Protein AF-A0A965R5U2-F1 (afdb_monomer)

Sequence (259 aa):
TMSEAMTGALFATEGAVMGSVEVANDPTTNLPILKYAAASSHYFHTGTTPSDVRYGKMHAVIPASALVQQLGVPSFTDGTAVPAAATPSALFTTVREGSCGTGCSDGDTTFTEWTSDVQGTDGVLIDIVGMTFSAPKFKVAPKSGALKAPSAKLSGSTYKITVASGSTSTSTSTANGTCKKYGCTVKLFKASTSKVSSALTYIGVKTSAKGSNVSLFFTVTKKTTGSTAGKVQRGTRYIVVVTRKDTGALVSSAPVTLP

Structure (mmCIF, N/CA/C/O backbone):
data_AF-A0A965R5U2-F1
#
_entry.id   AF-A0A965R5U2-F1
#
loop_
_atom_site.group_PDB
_atom_site.id
_atom_site.type_symbol
_atom_site.label_atom_id
_atom_site.label_alt_id
_atom_site.label_comp_id
_atom_site.label_asym_id
_atom_site.label_entity_id
_atom_site.label_seq_id
_atom_site.pdbx_PDB_ins_code
_atom_site.Cartn_x
_atom_site.Cartn_y
_atom_site.Cartn_z
_atom_site.occupancy
_atom_site.B_iso_or_equiv
_atom_site.auth_seq_id
_atom_site.auth_comp_id
_atom_site.auth_asym_id
_atom_site.auth_atom_id
_atom_site.pdbx_PDB_model_num
ATOM 1 N N . THR A 1 1 ? 16.501 13.906 6.842 1.00 33.38 1 THR A N 1
ATOM 2 C CA . THR A 1 1 ? 17.077 12.625 7.302 1.00 33.38 1 THR A CA 1
ATOM 3 C C . THR A 1 1 ? 16.182 11.502 6.818 1.00 33.38 1 THR A C 1
ATOM 5 O O . THR A 1 1 ? 14.968 11.637 6.929 1.00 33.38 1 THR A O 1
ATOM 8 N N . MET A 1 2 ? 16.739 10.452 6.198 1.00 38.53 2 MET A N 1
ATOM 9 C CA . MET A 1 2 ? 15.941 9.286 5.792 1.00 38.53 2 MET A CA 1
ATOM 10 C C . MET A 1 2 ? 15.289 8.653 7.025 1.00 38.53 2 MET A C 1
ATOM 12 O O . MET A 1 2 ? 15.879 8.653 8.106 1.00 38.53 2 MET A O 1
ATOM 16 N N . SER A 1 3 ? 14.059 8.156 6.889 1.00 50.28 3 SER A N 1
ATOM 17 C CA . SER A 1 3 ? 13.389 7.498 8.010 1.00 50.28 3 SER A CA 1
ATOM 18 C C . SER A 1 3 ? 14.072 6.157 8.303 1.00 50.28 3 SER A C 1
ATOM 20 O O . SER A 1 3 ? 14.432 5.449 7.369 1.00 50.28 3 SER A O 1
ATOM 22 N N . GLU A 1 4 ? 14.210 5.785 9.579 1.00 52.88 4 GLU A N 1
ATOM 23 C CA . GLU A 1 4 ? 14.811 4.509 10.025 1.00 52.88 4 GLU A CA 1
ATOM 24 C C . GLU A 1 4 ? 14.181 3.270 9.363 1.00 52.88 4 GLU A C 1
ATOM 26 O O . GLU A 1 4 ? 14.814 2.227 9.268 1.00 52.88 4 GLU A O 1
ATOM 31 N N . ALA A 1 5 ? 12.945 3.383 8.868 1.00 53.06 5 ALA A N 1
ATOM 32 C CA . ALA A 1 5 ? 12.267 2.315 8.143 1.00 53.06 5 ALA A CA 1
ATOM 33 C C . ALA A 1 5 ? 12.786 2.123 6.699 1.00 53.06 5 ALA A C 1
ATOM 35 O O . ALA A 1 5 ? 12.468 1.110 6.091 1.00 53.06 5 ALA A O 1
ATOM 36 N N . MET A 1 6 ? 13.540 3.079 6.132 1.00 54.50 6 MET A N 1
ATOM 37 C CA . MET A 1 6 ? 14.217 2.948 4.826 1.00 54.50 6 MET A CA 1
ATOM 38 C C . MET A 1 6 ? 15.629 2.359 4.943 1.00 54.50 6 MET A C 1
ATOM 40 O O . MET A 1 6 ? 16.260 2.096 3.918 1.00 54.50 6 MET A O 1
ATOM 44 N N . THR A 1 7 ? 16.144 2.157 6.159 1.00 47.28 7 THR A N 1
ATOM 45 C CA . THR A 1 7 ? 17.457 1.546 6.379 1.00 47.28 7 THR A CA 1
ATOM 46 C C . THR A 1 7 ? 17.413 0.095 5.890 1.00 47.28 7 THR A C 1
ATOM 48 O O . THR A 1 7 ? 16.870 -0.765 6.575 1.00 47.28 7 THR A O 1
ATOM 51 N N . GLY A 1 8 ? 17.918 -0.164 4.679 1.00 40.25 8 GLY A N 1
ATOM 52 C CA . GLY A 1 8 ? 17.881 -1.488 4.038 1.00 40.25 8 GLY A CA 1
ATOM 53 C C . GLY A 1 8 ? 17.423 -1.506 2.575 1.00 40.25 8 GLY A C 1
ATOM 54 O O . GLY A 1 8 ? 17.435 -2.569 1.965 1.00 40.25 8 GLY A O 1
ATOM 55 N N . ALA A 1 9 ? 17.035 -0.368 1.987 1.00 52.53 9 ALA A N 1
ATOM 56 C CA . ALA A 1 9 ? 16.788 -0.306 0.545 1.00 52.53 9 ALA A CA 1
ATOM 57 C C . ALA A 1 9 ? 18.103 -0.539 -0.227 1.00 52.53 9 ALA A C 1
ATOM 59 O O . ALA A 1 9 ? 19.018 0.286 -0.170 1.00 52.53 9 ALA A O 1
ATOM 60 N N . LEU A 1 10 ? 18.204 -1.683 -0.909 1.00 49.41 10 LEU A N 1
ATOM 61 C CA . LEU A 1 10 ? 19.339 -2.046 -1.755 1.00 49.41 10 LEU A CA 1
ATOM 62 C C . LEU A 1 10 ? 19.099 -1.528 -3.179 1.00 49.41 10 LEU A C 1
ATOM 64 O O . LEU A 1 10 ? 18.025 -1.735 -3.749 1.00 49.41 10 LEU A O 1
ATOM 68 N N . PHE A 1 11 ? 20.118 -0.878 -3.740 1.00 55.84 11 PHE A N 1
ATOM 69 C CA . PHE A 1 11 ? 20.153 -0.414 -5.124 1.00 55.84 11 PHE A CA 1
ATOM 70 C C . PHE A 1 11 ? 21.243 -1.173 -5.854 1.00 55.84 11 PHE A C 1
ATOM 72 O O . PHE A 1 11 ? 22.409 -1.102 -5.467 1.00 55.84 11 PHE A O 1
ATOM 79 N N . ALA A 1 12 ? 20.865 -1.881 -6.908 1.00 49.03 12 ALA A N 1
ATOM 80 C CA . ALA A 1 12 ? 21.813 -2.484 -7.824 1.00 49.03 12 ALA A CA 1
ATOM 81 C C . ALA A 1 12 ? 21.440 -2.063 -9.242 1.00 49.03 12 ALA A C 1
ATOM 83 O O . ALA A 1 12 ? 20.288 -2.153 -9.668 1.00 49.03 12 ALA A O 1
ATOM 84 N N . THR A 1 13 ? 22.427 -1.567 -9.971 1.00 49.75 13 THR A N 1
ATOM 85 C CA . THR A 1 13 ? 22.283 -1.185 -11.370 1.00 49.75 13 THR A CA 1
ATOM 86 C C . THR A 1 13 ? 23.437 -1.794 -12.137 1.00 49.75 13 THR A C 1
ATOM 88 O O . THR A 1 13 ? 24.597 -1.515 -11.827 1.00 49.75 13 THR A O 1
ATOM 91 N N . GLU A 1 14 ? 23.147 -2.584 -13.163 1.00 48.62 14 GLU A N 1
ATOM 92 C CA . GLU A 1 14 ? 24.154 -2.924 -14.163 1.00 48.62 14 GLU A CA 1
ATOM 93 C C . GLU A 1 14 ? 24.449 -1.652 -14.981 1.00 48.62 14 GLU A C 1
ATOM 95 O O . GLU A 1 14 ? 23.605 -1.179 -15.740 1.00 48.62 14 GLU A O 1
ATOM 100 N N . GLY A 1 15 ? 25.626 -1.045 -14.779 1.00 48.97 15 GLY A N 1
ATOM 101 C CA . GLY A 1 15 ? 26.080 0.125 -15.547 1.00 48.97 15 GLY A CA 1
ATOM 102 C C . GLY A 1 15 ? 25.664 1.511 -15.023 1.00 48.97 15 GLY A C 1
ATOM 103 O O . GLY A 1 15 ? 25.761 2.481 -15.776 1.00 48.97 15 GLY A O 1
ATOM 104 N N . ALA A 1 16 ? 25.224 1.652 -13.766 1.00 47.25 16 ALA A N 1
ATOM 105 C CA . ALA A 1 16 ? 24.967 2.949 -13.115 1.00 47.25 16 ALA A CA 1
ATOM 106 C C . ALA A 1 16 ? 25.755 3.083 -11.790 1.00 47.25 16 ALA A C 1
ATOM 108 O O . ALA A 1 16 ? 26.046 2.083 -11.140 1.00 47.25 16 ALA A O 1
ATOM 109 N N . VAL A 1 17 ? 26.176 4.308 -11.434 1.00 48.31 17 VAL A N 1
ATOM 110 C CA . VAL A 1 17 ? 27.249 4.568 -10.440 1.00 48.31 17 VAL A CA 1
ATOM 111 C C . VAL A 1 17 ? 26.728 5.097 -9.095 1.00 48.31 17 VAL A C 1
ATOM 113 O O . VAL A 1 17 ? 27.388 4.916 -8.077 1.00 48.31 17 VAL A O 1
ATOM 116 N N . MET A 1 18 ? 25.555 5.741 -9.041 1.00 48.69 18 MET A N 1
ATOM 117 C CA . MET A 1 18 ? 25.027 6.345 -7.805 1.00 48.69 18 MET A CA 1
ATOM 118 C C . MET A 1 18 ? 23.500 6.397 -7.798 1.00 48.69 18 MET A C 1
ATOM 120 O O . MET A 1 18 ? 22.893 6.671 -8.837 1.00 48.69 18 MET A O 1
ATOM 124 N N . GLY A 1 19 ? 22.898 6.226 -6.615 1.00 53.91 19 GLY A N 1
ATOM 125 C CA . GLY A 1 19 ? 21.476 6.472 -6.409 1.00 53.91 19 GLY A CA 1
ATOM 126 C C . GLY A 1 19 ? 21.124 7.037 -5.037 1.00 53.91 19 GLY A C 1
ATOM 127 O O . GLY A 1 19 ? 21.869 6.889 -4.070 1.00 53.91 19 GLY A O 1
ATOM 128 N N . SER A 1 20 ? 19.991 7.732 -4.972 1.00 58.00 20 SER A N 1
ATOM 129 C CA . SER A 1 20 ? 19.428 8.286 -3.738 1.00 58.00 20 SER A CA 1
ATOM 130 C C . SER A 1 20 ? 17.943 7.965 -3.636 1.00 58.00 20 SER A C 1
ATOM 132 O O . SER A 1 20 ? 17.252 7.867 -4.652 1.00 58.00 20 SER A O 1
ATOM 134 N N . VAL A 1 21 ? 17.462 7.823 -2.397 1.00 64.88 21 VAL A N 1
ATOM 135 C CA . VAL A 1 21 ? 16.035 7.706 -2.085 1.00 64.88 21 VAL A CA 1
ATOM 136 C C . VAL A 1 21 ? 15.571 8.970 -1.395 1.00 64.88 21 VAL A C 1
ATOM 138 O O . VAL A 1 21 ? 16.116 9.358 -0.360 1.00 64.88 21 VAL A O 1
ATO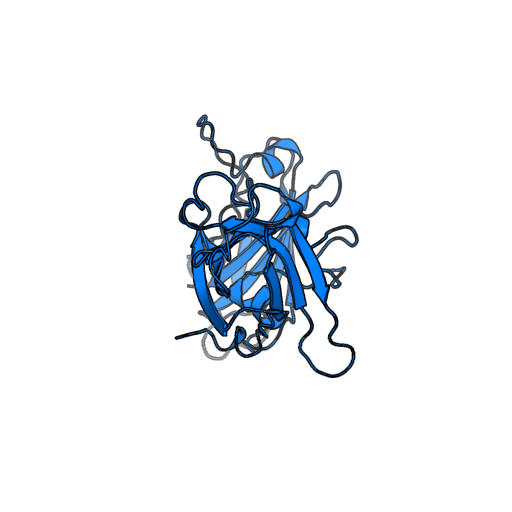M 141 N N . GLU A 1 22 ? 14.525 9.582 -1.930 1.00 68.31 22 GLU A N 1
ATOM 142 C CA . GLU A 1 22 ? 13.809 10.661 -1.259 1.00 68.31 22 GLU A CA 1
ATOM 143 C C . GLU A 1 22 ? 12.377 10.224 -0.971 1.00 68.31 22 GLU A C 1
ATOM 145 O O . GLU A 1 22 ? 11.709 9.634 -1.819 1.00 68.31 22 GLU A O 1
ATOM 150 N N . VAL A 1 23 ? 11.889 10.549 0.225 1.00 69.25 23 VAL A N 1
ATOM 151 C CA . VAL A 1 23 ? 10.487 10.356 0.597 1.00 69.25 23 VAL A CA 1
ATOM 152 C C . VAL A 1 23 ? 9.797 11.712 0.522 1.00 69.25 23 VAL A C 1
ATOM 154 O O . VAL A 1 23 ? 10.222 12.663 1.179 1.00 69.25 23 VAL A O 1
ATOM 157 N N . ALA A 1 24 ? 8.741 11.805 -0.276 1.00 75.81 24 ALA A N 1
ATOM 158 C CA . ALA A 1 24 ? 7.912 12.999 -0.430 1.00 75.81 24 ALA A CA 1
ATOM 159 C C . ALA A 1 24 ? 6.427 12.630 -0.306 1.00 75.81 24 ALA A C 1
ATOM 161 O O . ALA A 1 24 ? 6.099 11.459 -0.149 1.00 75.81 24 ALA A O 1
ATOM 162 N N . ASN A 1 25 ? 5.528 13.610 -0.413 1.00 77.44 25 ASN A N 1
ATOM 163 C CA . ASN A 1 25 ? 4.093 13.360 -0.555 1.00 77.44 25 ASN A CA 1
ATOM 164 C C . ASN A 1 25 ? 3.604 13.846 -1.921 1.00 77.44 25 ASN A C 1
ATOM 166 O O . ASN A 1 25 ? 4.048 14.882 -2.419 1.00 77.44 25 ASN A O 1
ATOM 170 N N . ASP A 1 26 ? 2.658 13.115 -2.498 1.00 72.44 26 ASP A N 1
ATOM 171 C CA . ASP A 1 26 ? 1.900 13.534 -3.667 1.00 72.44 26 ASP A CA 1
ATOM 172 C C . ASP A 1 26 ? 1.035 14.761 -3.322 1.00 72.44 26 ASP A C 1
ATOM 174 O O . ASP A 1 26 ? 0.253 14.701 -2.371 1.00 72.44 26 ASP A O 1
ATOM 178 N N . PRO A 1 27 ? 1.124 15.877 -4.061 1.00 71.56 27 PRO A N 1
ATOM 179 C CA . PRO A 1 27 ? 0.409 17.103 -3.707 1.00 71.56 27 PRO A CA 1
ATOM 180 C C . PRO A 1 27 ? -1.118 16.983 -3.849 1.00 71.56 27 PRO A C 1
ATOM 182 O O . PRO A 1 27 ? -1.853 17.754 -3.232 1.00 71.56 27 PRO A O 1
ATOM 185 N N . THR A 1 28 ? -1.617 16.027 -4.637 1.00 71.00 28 THR A N 1
ATOM 186 C CA . THR A 1 28 ? -3.049 15.870 -4.926 1.00 71.00 28 THR A CA 1
ATOM 187 C C . THR A 1 28 ? -3.731 14.928 -3.931 1.00 71.00 28 THR A C 1
ATOM 189 O O . THR A 1 28 ? -4.804 15.228 -3.399 1.00 71.00 28 THR A O 1
ATOM 192 N N . THR A 1 29 ? -3.106 13.789 -3.649 1.00 68.19 29 THR A N 1
ATOM 193 C CA . THR A 1 29 ? -3.635 12.722 -2.785 1.00 68.19 29 THR A CA 1
ATOM 194 C C . THR A 1 29 ? -3.087 12.785 -1.358 1.00 68.19 29 THR A C 1
ATOM 196 O O . THR A 1 29 ? -3.689 12.207 -0.447 1.00 68.19 29 THR A O 1
ATOM 199 N N . ASN A 1 30 ? -1.987 13.517 -1.142 1.00 72.75 30 ASN A N 1
ATOM 200 C CA . ASN A 1 30 ? -1.199 13.555 0.093 1.00 72.75 30 ASN A CA 1
ATOM 201 C C . ASN A 1 30 ? -0.692 12.171 0.537 1.00 72.75 30 ASN A C 1
ATOM 203 O O . ASN A 1 30 ? -0.429 11.951 1.720 1.00 72.75 30 ASN A O 1
ATOM 207 N N . LEU A 1 31 ? -0.589 11.230 -0.404 1.00 73.12 31 LEU A N 1
ATOM 208 C CA . LEU A 1 31 ? 0.000 9.922 -0.164 1.00 73.12 31 LEU A CA 1
ATOM 209 C C . LEU A 1 31 ? 1.528 9.983 -0.335 1.00 73.12 31 LEU A C 1
ATOM 211 O O . LEU A 1 31 ? 2.016 10.763 -1.152 1.00 73.12 31 LEU A O 1
ATOM 215 N N . PRO A 1 32 ? 2.288 9.167 0.405 1.00 72.69 32 PRO A N 1
ATOM 216 C CA . PRO A 1 32 ? 3.741 9.081 0.273 1.00 72.69 32 PRO A CA 1
ATOM 217 C C . PRO A 1 32 ? 4.205 8.681 -1.143 1.00 72.69 32 PRO A C 1
ATOM 219 O O . PRO A 1 32 ? 3.590 7.836 -1.791 1.00 72.69 32 PRO A O 1
ATOM 222 N N . ILE A 1 33 ? 5.320 9.258 -1.593 1.00 72.69 33 ILE A N 1
ATOM 223 C CA . ILE A 1 33 ? 6.038 8.971 -2.845 1.00 72.69 33 ILE A CA 1
ATOM 224 C C . ILE A 1 33 ? 7.483 8.612 -2.494 1.00 72.69 33 ILE A C 1
ATOM 226 O O . ILE A 1 33 ? 8.104 9.293 -1.672 1.00 72.69 33 ILE A O 1
ATOM 230 N N . LEU A 1 34 ? 8.039 7.607 -3.173 1.00 74.50 34 LEU A N 1
ATOM 231 C CA . LEU A 1 34 ? 9.477 7.331 -3.161 1.00 74.50 34 LEU A CA 1
ATOM 232 C C . LEU A 1 34 ? 10.103 7.806 -4.462 1.00 74.50 34 LEU A C 1
ATOM 234 O O . LEU A 1 34 ? 9.627 7.455 -5.537 1.00 74.50 34 LEU A O 1
ATOM 238 N N . LYS A 1 35 ? 11.160 8.607 -4.374 1.00 72.69 35 LYS A N 1
ATOM 239 C CA . LYS A 1 35 ? 11.948 9.017 -5.534 1.00 72.69 35 LYS A CA 1
ATOM 240 C C . LYS A 1 35 ? 13.277 8.291 -5.538 1.00 72.69 35 LYS A C 1
ATOM 242 O O . LYS A 1 35 ? 13.945 8.266 -4.512 1.00 72.69 35 LYS A O 1
ATOM 247 N N . TYR A 1 36 ? 13.657 7.793 -6.701 1.00 70.25 36 TYR A N 1
ATOM 248 C CA . TYR A 1 36 ? 14.907 7.117 -6.985 1.00 70.25 36 TYR A CA 1
ATOM 249 C C . TYR A 1 36 ? 15.657 7.930 -8.025 1.00 70.25 36 TYR A C 1
ATOM 251 O O . TYR A 1 36 ? 15.163 8.129 -9.134 1.00 70.25 36 TYR A O 1
ATOM 259 N N . ALA A 1 37 ? 16.836 8.421 -7.675 1.00 62.75 37 ALA A N 1
ATOM 260 C CA . ALA A 1 37 ? 17.772 8.927 -8.669 1.00 62.75 37 ALA A CA 1
ATOM 261 C C . ALA A 1 37 ? 18.713 7.791 -9.071 1.00 62.75 37 ALA A C 1
ATOM 263 O O . ALA A 1 37 ? 19.188 7.073 -8.196 1.00 62.75 37 ALA A O 1
ATOM 264 N N . ALA A 1 38 ? 18.999 7.646 -10.362 1.00 59.59 38 ALA A N 1
ATOM 265 C CA . ALA A 1 38 ? 20.056 6.768 -10.853 1.00 59.59 38 ALA A CA 1
ATOM 266 C C . ALA A 1 38 ? 20.839 7.484 -11.961 1.00 59.59 38 ALA A C 1
ATOM 268 O O . ALA A 1 38 ? 20.252 8.146 -12.819 1.00 59.59 38 ALA A O 1
ATOM 269 N N . ALA A 1 39 ? 22.167 7.358 -11.951 1.00 52.41 39 ALA A N 1
ATOM 270 C CA . ALA A 1 39 ? 23.044 7.891 -12.996 1.00 52.41 39 ALA A CA 1
ATOM 271 C C . ALA A 1 39 ? 23.786 6.749 -13.707 1.00 52.41 39 ALA A C 1
ATOM 273 O O . ALA A 1 39 ? 24.623 6.093 -13.092 1.00 52.41 39 ALA A O 1
ATOM 274 N N . SER A 1 40 ? 23.494 6.521 -14.990 1.00 50.50 40 SER A N 1
ATOM 275 C CA . SER A 1 40 ? 24.173 5.567 -15.884 1.00 50.50 40 SER A CA 1
ATOM 276 C C . SER A 1 40 ? 24.804 6.306 -17.062 1.00 50.50 40 SER A C 1
ATOM 278 O O . SER A 1 40 ? 24.574 7.506 -17.250 1.00 50.50 40 SER A O 1
ATOM 280 N N . SER A 1 41 ? 25.614 5.587 -17.841 1.00 47.38 41 SER A N 1
ATOM 281 C CA . SER A 1 41 ? 26.307 6.100 -19.016 1.00 47.38 41 SER A CA 1
ATOM 282 C C . SER A 1 41 ? 25.338 6.799 -19.967 1.00 47.38 41 SER A C 1
ATOM 284 O O . SER A 1 41 ? 24.391 6.197 -20.472 1.00 47.38 41 SER A O 1
ATOM 286 N N . HIS A 1 42 ? 25.610 8.083 -20.197 1.00 44.78 42 HIS A N 1
ATOM 287 C CA . HIS A 1 42 ? 24.997 8.896 -21.239 1.00 44.78 42 HIS A CA 1
ATOM 288 C C . HIS A 1 42 ? 25.151 8.200 -22.596 1.00 44.78 42 HIS A C 1
ATOM 290 O O . HIS A 1 42 ? 26.129 7.478 -22.784 1.00 44.78 42 HIS A O 1
ATOM 296 N N . TYR A 1 43 ? 24.212 8.445 -23.518 1.00 49.41 43 TYR A N 1
ATOM 297 C CA . TYR A 1 43 ? 24.336 8.201 -24.962 1.00 49.41 43 TYR A CA 1
ATOM 298 C C . TYR A 1 43 ? 25.796 7.930 -25.401 1.00 49.41 43 TYR A C 1
ATOM 300 O O . TYR A 1 43 ? 26.540 8.874 -25.669 1.00 49.41 43 TYR A O 1
ATOM 308 N N . PHE A 1 44 ? 26.209 6.665 -25.544 1.00 47.12 44 PHE A N 1
ATOM 309 C CA . PHE A 1 44 ? 27.258 6.329 -26.513 1.00 47.12 44 PHE A CA 1
ATOM 310 C C . PHE A 1 44 ? 26.578 6.319 -27.881 1.00 47.12 44 PHE A C 1
ATOM 312 O O . PHE A 1 44 ? 26.347 5.277 -28.483 1.00 47.12 44 PHE A O 1
ATOM 319 N N . HIS A 1 45 ? 26.138 7.495 -28.319 1.00 42.59 45 HIS A N 1
ATOM 320 C CA . HIS A 1 45 ? 25.490 7.667 -29.604 1.00 42.59 45 HIS A CA 1
ATOM 321 C C . HIS A 1 45 ? 26.543 7.995 -30.641 1.00 42.59 45 HIS A C 1
ATOM 323 O O . HIS A 1 45 ? 26.924 9.146 -30.835 1.00 42.59 45 HIS A O 1
ATOM 329 N N . THR A 1 46 ? 27.007 6.944 -31.300 1.00 51.22 46 THR A N 1
ATOM 330 C CA . THR A 1 46 ? 27.546 7.034 -32.658 1.00 51.22 46 THR A CA 1
ATOM 331 C C . THR A 1 46 ? 26.713 6.231 -33.657 1.00 51.22 46 THR A C 1
ATOM 333 O O . THR A 1 46 ? 27.008 6.268 -34.846 1.00 51.22 46 THR A O 1
ATOM 336 N N . GLY A 1 47 ? 25.675 5.520 -33.210 1.00 50.03 47 GLY A N 1
ATOM 337 C CA . GLY A 1 47 ? 24.871 4.660 -34.069 1.00 50.03 47 GLY A CA 1
ATOM 338 C C . GLY A 1 47 ? 23.489 5.224 -34.385 1.00 50.03 47 GLY A C 1
ATOM 339 O O . GLY A 1 47 ? 22.800 5.767 -33.519 1.00 50.03 47 GLY A O 1
ATOM 340 N N . THR A 1 48 ? 23.107 5.115 -35.654 1.00 54.59 48 THR A N 1
ATOM 341 C CA . THR A 1 48 ? 21.865 5.623 -36.251 1.00 54.59 48 THR A CA 1
ATOM 342 C C . THR A 1 48 ? 20.703 4.628 -36.166 1.00 54.59 48 THR A C 1
ATOM 344 O O . THR A 1 48 ? 19.619 4.926 -36.669 1.00 54.59 48 THR A O 1
ATOM 347 N N . THR A 1 49 ? 20.893 3.460 -35.537 1.00 60.31 49 THR A N 1
ATOM 348 C CA . THR A 1 49 ? 19.888 2.388 -35.474 1.00 60.31 49 THR A CA 1
ATOM 349 C C . THR A 1 49 ? 19.488 2.021 -34.033 1.00 60.31 49 THR A C 1
ATOM 351 O O . THR A 1 49 ? 20.290 2.182 -33.113 1.00 60.31 49 THR A O 1
ATOM 354 N N . PRO A 1 50 ? 18.268 1.486 -33.796 1.00 58.38 50 PRO A N 1
ATOM 355 C CA . PRO A 1 50 ? 17.828 1.032 -32.468 1.00 58.38 50 PRO A CA 1
ATOM 356 C C . PRO A 1 50 ? 18.741 -0.018 -31.811 1.00 58.38 50 PRO A C 1
ATOM 358 O O . PRO A 1 50 ? 18.781 -0.113 -30.589 1.00 58.38 50 PRO A O 1
ATOM 361 N N . SER A 1 51 ? 19.497 -0.782 -32.606 1.00 59.91 51 SER A N 1
ATOM 362 C CA . SER A 1 51 ? 20.495 -1.756 -32.141 1.00 59.91 51 SER A CA 1
ATOM 363 C C . SER A 1 51 ? 21.746 -1.131 -31.517 1.00 59.91 51 SER A C 1
ATOM 365 O O . SER A 1 51 ? 22.472 -1.822 -30.806 1.00 59.91 51 SER A O 1
ATOM 367 N N . ASP A 1 52 ? 21.987 0.162 -31.741 1.00 60.09 52 ASP A N 1
ATOM 368 C CA . ASP A 1 52 ? 23.163 0.871 -31.225 1.00 60.09 52 ASP A CA 1
ATOM 369 C C . ASP A 1 52 ? 22.901 1.548 -29.867 1.00 60.09 52 ASP A C 1
ATOM 371 O O . ASP A 1 52 ? 23.817 2.068 -29.223 1.00 60.09 52 ASP A O 1
ATOM 375 N N . VAL A 1 53 ? 21.645 1.549 -29.410 1.00 63.94 53 VAL A N 1
ATOM 376 C CA . VAL A 1 53 ? 21.237 2.138 -28.134 1.00 63.94 53 VAL A CA 1
ATOM 377 C C . VAL A 1 53 ? 21.500 1.141 -27.010 1.00 63.94 53 VAL A C 1
ATOM 379 O O . VAL A 1 53 ? 20.903 0.068 -26.943 1.00 63.94 53 VAL A O 1
ATOM 382 N N . ARG A 1 54 ? 22.373 1.509 -26.068 1.00 64.19 54 ARG A N 1
ATOM 383 C CA . ARG A 1 54 ? 22.525 0.758 -24.817 1.00 64.19 54 ARG A CA 1
ATOM 384 C C . ARG A 1 54 ? 21.419 1.147 -23.845 1.00 64.19 54 ARG A C 1
ATOM 386 O O . ARG A 1 54 ? 21.332 2.304 -23.434 1.00 64.19 54 ARG A O 1
ATOM 393 N N . TYR A 1 55 ? 20.610 0.169 -23.458 1.00 72.00 55 TYR A N 1
ATOM 394 C CA . TYR A 1 55 ? 19.562 0.340 -22.460 1.00 72.00 55 TYR A CA 1
ATOM 395 C C . TYR A 1 55 ? 20.069 0.016 -21.056 1.00 72.00 55 TYR A C 1
ATOM 397 O O . TYR A 1 55 ? 20.774 -0.971 -20.850 1.00 72.00 55 TYR A O 1
ATOM 405 N N . GLY A 1 56 ? 19.676 0.839 -20.087 1.00 69.06 56 GLY A N 1
ATOM 406 C CA . GLY A 1 56 ? 19.925 0.591 -18.672 1.00 69.06 56 GLY A CA 1
ATOM 407 C C . GLY A 1 56 ? 18.860 -0.298 -18.029 1.00 69.06 56 GLY A C 1
ATOM 408 O O . GLY A 1 56 ? 17.752 -0.467 -18.556 1.00 69.06 56 GLY A O 1
ATOM 409 N N . LYS A 1 57 ? 19.201 -0.821 -16.849 1.00 72.75 57 LYS A N 1
ATOM 410 C CA . LYS A 1 57 ? 18.282 -1.496 -15.928 1.00 72.75 57 LYS A CA 1
ATOM 411 C C . LYS A 1 57 ? 18.451 -0.931 -14.521 1.00 72.75 57 LYS A C 1
ATOM 413 O O . LYS A 1 57 ? 19.570 -0.630 -14.102 1.00 72.75 57 LYS A O 1
ATOM 418 N N . MET A 1 58 ? 17.348 -0.803 -13.794 1.00 74.12 58 MET A N 1
ATOM 419 C CA . MET A 1 58 ? 17.336 -0.407 -12.388 1.00 74.12 58 MET A CA 1
ATOM 420 C C . MET A 1 58 ? 16.611 -1.461 -11.569 1.00 74.12 58 MET A C 1
ATOM 422 O O . MET A 1 58 ? 15.483 -1.806 -11.907 1.00 74.12 58 MET A O 1
ATOM 426 N N . HIS A 1 59 ? 17.239 -1.887 -10.473 1.00 75.56 59 HIS A N 1
ATOM 427 C CA . HIS A 1 59 ? 16.631 -2.728 -9.451 1.00 75.56 59 HIS A CA 1
ATOM 428 C C . HIS A 1 59 ? 16.581 -1.951 -8.134 1.00 75.56 59 HIS A C 1
ATOM 430 O O . HIS A 1 59 ? 17.600 -1.427 -7.666 1.00 75.56 59 HIS A O 1
ATOM 436 N N . ALA A 1 60 ? 15.397 -1.863 -7.536 1.00 75.81 60 ALA A N 1
ATOM 437 C CA . ALA A 1 60 ? 15.190 -1.238 -6.237 1.00 75.81 60 ALA A CA 1
ATOM 438 C C . ALA A 1 60 ? 14.278 -2.101 -5.369 1.00 75.81 60 ALA A C 1
ATOM 440 O O . ALA A 1 60 ? 13.217 -2.527 -5.814 1.00 75.81 60 ALA A O 1
ATOM 441 N N . VAL A 1 61 ? 14.653 -2.309 -4.109 1.00 78.44 61 VAL A N 1
ATOM 442 C CA . VAL A 1 61 ? 13.805 -3.018 -3.141 1.00 78.44 61 VAL A CA 1
ATOM 443 C C . VAL A 1 61 ? 13.241 -2.028 -2.128 1.00 78.44 61 VAL A C 1
ATOM 445 O O . VAL A 1 61 ? 13.988 -1.266 -1.512 1.00 78.44 61 VAL A O 1
ATOM 448 N N . ILE A 1 62 ? 11.920 -2.052 -1.931 1.00 80.38 62 ILE A N 1
ATOM 449 C CA . ILE A 1 62 ? 11.262 -1.392 -0.798 1.00 80.38 62 ILE A CA 1
ATOM 450 C C . ILE A 1 62 ? 11.021 -2.445 0.288 1.00 80.38 62 ILE A C 1
ATOM 452 O O . ILE A 1 62 ? 10.170 -3.314 0.085 1.00 80.38 62 ILE A O 1
ATOM 456 N N . PRO A 1 63 ? 11.695 -2.360 1.449 1.00 80.69 63 PRO A N 1
ATOM 457 C CA . PRO A 1 63 ? 11.457 -3.280 2.558 1.00 80.69 63 PRO A CA 1
ATOM 458 C C . PRO A 1 63 ? 9.999 -3.252 3.051 1.00 80.69 63 PRO A C 1
ATOM 460 O O . PRO A 1 63 ? 9.352 -2.203 3.063 1.00 80.69 63 PRO A O 1
ATOM 463 N N . ALA A 1 64 ? 9.489 -4.374 3.553 1.00 82.50 64 ALA A N 1
ATOM 464 C CA . ALA A 1 64 ? 8.133 -4.527 4.084 1.00 82.50 64 ALA A CA 1
ATOM 465 C C . ALA A 1 64 ? 7.860 -3.579 5.257 1.00 82.50 64 ALA A C 1
ATOM 467 O O . ALA A 1 64 ? 6.764 -3.031 5.400 1.00 82.50 64 ALA A O 1
ATOM 468 N N . SER A 1 65 ? 8.876 -3.331 6.083 1.00 80.88 65 SER A N 1
ATOM 469 C CA . SER A 1 65 ? 8.821 -2.326 7.143 1.00 80.88 65 SER A CA 1
ATOM 470 C C . SER A 1 65 ? 8.604 -0.922 6.574 1.00 80.88 65 SER A C 1
ATOM 472 O O . SER A 1 65 ? 7.742 -0.197 7.057 1.00 80.88 65 SER A O 1
ATOM 474 N N . ALA A 1 66 ? 9.307 -0.551 5.505 1.00 80.75 66 ALA A N 1
ATOM 475 C CA . ALA A 1 66 ? 9.125 0.701 4.777 1.00 80.75 66 ALA A CA 1
ATOM 476 C C . ALA A 1 66 ? 7.746 0.801 4.107 1.00 80.75 66 ALA A C 1
ATOM 478 O O . ALA A 1 66 ? 7.095 1.845 4.218 1.00 80.75 66 ALA A O 1
ATOM 479 N N . LEU A 1 67 ? 7.278 -0.274 3.467 1.00 83.12 67 LEU A N 1
ATOM 480 C CA . LEU A 1 67 ? 5.947 -0.349 2.860 1.00 83.12 67 LEU A CA 1
ATOM 481 C C . LEU A 1 67 ? 4.870 -0.025 3.897 1.00 83.12 67 LEU A C 1
ATOM 483 O O . LEU A 1 67 ? 4.078 0.893 3.692 1.00 83.12 67 LEU A O 1
ATOM 487 N N . VAL A 1 68 ? 4.901 -0.676 5.057 1.00 86.25 68 VAL A N 1
ATOM 488 C CA . VAL A 1 68 ? 3.915 -0.445 6.119 1.00 86.25 68 VAL A CA 1
ATOM 489 C C . VAL A 1 68 ? 4.117 0.911 6.786 1.00 86.25 68 VAL A C 1
ATOM 491 O O . VAL A 1 68 ? 3.182 1.697 6.918 1.00 86.25 68 VAL A O 1
ATOM 494 N N . GLN A 1 69 ? 5.332 1.216 7.223 1.00 82.94 69 GLN A N 1
ATOM 495 C CA . GLN A 1 69 ? 5.577 2.357 8.100 1.00 82.94 69 GLN A CA 1
ATOM 496 C C . GLN A 1 69 ? 5.574 3.677 7.338 1.00 82.94 69 GLN A C 1
ATOM 498 O O . GLN A 1 69 ? 5.155 4.694 7.881 1.00 82.94 69 GLN A O 1
ATOM 503 N N . GLN A 1 70 ? 6.021 3.699 6.091 1.00 79.56 70 GLN A N 1
ATOM 504 C CA . GLN A 1 70 ? 6.107 4.943 5.336 1.00 79.56 70 GLN A CA 1
ATOM 505 C C . GLN A 1 70 ? 4.982 5.054 4.336 1.00 79.56 70 GLN A C 1
ATOM 507 O O . GLN A 1 70 ? 4.331 6.089 4.325 1.00 79.56 70 GLN A O 1
ATOM 512 N N . LEU A 1 71 ? 4.721 4.002 3.559 1.00 81.12 71 LEU A N 1
ATOM 513 C CA . LEU A 1 71 ? 3.729 4.045 2.482 1.00 81.12 71 LEU A CA 1
ATOM 514 C C . LEU A 1 71 ? 2.336 3.579 2.920 1.00 81.12 71 LEU A C 1
ATOM 516 O O . LEU A 1 71 ? 1.372 3.764 2.184 1.00 81.12 71 LEU A O 1
ATOM 520 N N . GLY A 1 72 ? 2.211 2.995 4.115 1.00 85.44 72 GLY A N 1
ATOM 521 C CA . GLY A 1 72 ? 0.969 2.403 4.599 1.00 85.44 72 GLY A CA 1
ATOM 522 C C . GLY A 1 72 ? 0.435 1.304 3.693 1.00 85.44 72 GLY A C 1
ATOM 523 O O . GLY A 1 72 ? -0.770 1.226 3.476 1.00 85.44 72 GLY A O 1
ATOM 524 N N . VAL A 1 73 ? 1.322 0.476 3.155 1.00 86.56 73 VAL A N 1
ATOM 525 C CA . VAL A 1 73 ? 1.002 -0.677 2.317 1.00 86.56 73 VAL A CA 1
ATOM 526 C C . VAL A 1 73 ? 1.311 -1.948 3.110 1.00 86.56 73 VAL A C 1
ATOM 528 O O . VAL A 1 73 ? 2.464 -2.143 3.490 1.00 86.56 73 VAL A O 1
ATOM 531 N N . PRO A 1 74 ? 0.301 -2.779 3.429 1.00 87.19 74 PRO A N 1
ATOM 532 C CA . PRO A 1 74 ? 0.521 -4.083 4.046 1.00 87.19 74 PRO A CA 1
ATOM 533 C C . PRO A 1 74 ? 1.303 -5.030 3.133 1.00 87.19 74 PRO A C 1
ATOM 535 O O . PRO A 1 74 ? 1.421 -4.784 1.934 1.00 87.19 74 PRO A O 1
ATOM 538 N N . SER A 1 75 ? 1.760 -6.152 3.692 1.00 83.81 75 SER A N 1
ATOM 539 C CA . SER A 1 75 ? 2.302 -7.244 2.878 1.00 83.81 75 SER A CA 1
ATOM 540 C C . SER A 1 75 ? 1.238 -7.793 1.929 1.00 83.81 75 SER A C 1
ATOM 542 O O . SER A 1 75 ? 0.089 -7.975 2.339 1.00 83.81 75 SER A O 1
ATOM 544 N N . PHE A 1 76 ? 1.610 -8.092 0.685 1.00 80.56 76 PHE A N 1
ATOM 545 C CA . PHE A 1 76 ? 0.691 -8.688 -0.293 1.00 80.56 76 PHE A CA 1
ATOM 546 C C . PHE A 1 76 ? 0.399 -10.163 0.017 1.00 80.56 76 PHE A C 1
ATOM 548 O O . PHE A 1 76 ? -0.696 -10.647 -0.260 1.00 80.56 76 PHE A O 1
ATOM 555 N N . THR A 1 77 ? 1.312 -10.821 0.725 1.00 77.62 77 THR A N 1
ATOM 556 C CA . THR A 1 77 ? 1.139 -12.131 1.371 1.00 77.62 77 THR A CA 1
ATOM 557 C C . THR A 1 77 ? 0.237 -12.141 2.611 1.00 77.62 77 THR A C 1
ATOM 559 O O . THR A 1 77 ? -0.201 -13.214 3.030 1.00 77.62 77 THR A O 1
ATOM 562 N N . ASP A 1 78 ? -0.093 -10.991 3.217 1.00 79.44 78 ASP A N 1
ATOM 563 C CA . ASP A 1 78 ? -1.022 -10.951 4.355 1.00 79.44 78 ASP A CA 1
ATOM 564 C C . ASP A 1 78 ? -2.473 -11.017 3.860 1.00 79.44 78 ASP A C 1
ATOM 566 O O . ASP A 1 78 ? -3.139 -9.994 3.686 1.00 79.44 78 ASP A O 1
ATOM 570 N N . GLY A 1 79 ? -2.992 -12.238 3.698 1.00 78.19 79 GLY A N 1
ATOM 571 C CA . GLY A 1 79 ? -4.368 -12.497 3.259 1.00 78.19 79 GLY A CA 1
ATOM 572 C C . GLY A 1 79 ? -5.465 -11.910 4.165 1.00 78.19 79 GLY A C 1
ATOM 573 O O . GLY A 1 79 ? -6.636 -11.849 3.775 1.00 78.19 79 GLY A O 1
ATOM 574 N N . THR A 1 80 ? -5.128 -11.461 5.379 1.00 82.50 80 THR A N 1
ATOM 575 C CA . THR A 1 80 ? -6.087 -10.812 6.287 1.00 82.50 80 THR A CA 1
ATOM 576 C C . THR A 1 80 ? -6.233 -9.320 5.982 1.00 82.50 80 THR A C 1
ATOM 578 O O . THR A 1 80 ? -7.348 -8.770 6.052 1.00 82.50 80 THR A O 1
ATOM 581 N N . ALA A 1 81 ? -5.132 -8.676 5.590 1.00 81.25 81 ALA A N 1
ATOM 582 C CA . ALA A 1 81 ? -5.068 -7.270 5.222 1.00 81.25 81 ALA A CA 1
ATOM 583 C C . ALA A 1 81 ? -5.347 -7.048 3.736 1.00 81.25 81 ALA A C 1
ATOM 585 O O . ALA A 1 81 ? -6.167 -6.190 3.395 1.00 81.25 81 ALA A O 1
ATOM 586 N N . VAL A 1 82 ? -4.729 -7.847 2.874 1.00 84.06 82 VAL A N 1
ATOM 587 C CA . VAL A 1 82 ? -4.720 -7.697 1.420 1.00 84.06 82 VAL A CA 1
ATOM 588 C C . VAL A 1 82 ? -5.452 -8.880 0.773 1.00 84.06 82 VAL A C 1
ATOM 590 O O . VAL A 1 82 ? -5.281 -10.021 1.189 1.00 84.06 82 VAL A O 1
ATOM 593 N N . PRO A 1 83 ? -6.321 -8.648 -0.226 1.00 82.12 83 PRO A N 1
ATOM 594 C CA . PRO A 1 83 ? -6.939 -9.736 -0.983 1.00 82.12 83 PRO A CA 1
ATOM 595 C C . PRO A 1 83 ? -5.880 -10.585 -1.694 1.00 82.12 83 PRO A C 1
ATOM 597 O O . PRO A 1 83 ? -4.991 -10.024 -2.321 1.00 82.12 83 PRO A O 1
ATOM 600 N N . ALA A 1 84 ? -6.037 -11.912 -1.701 1.00 76.06 84 ALA A N 1
ATOM 601 C CA . ALA A 1 84 ? -5.050 -12.846 -2.264 1.00 76.06 84 ALA A CA 1
ATOM 602 C C . ALA A 1 84 ? -4.683 -12.604 -3.746 1.00 76.06 84 ALA A C 1
ATOM 604 O O . ALA A 1 84 ? -3.619 -13.009 -4.190 1.00 76.06 84 ALA A O 1
ATOM 605 N N . ALA A 1 85 ? -5.557 -11.950 -4.518 1.00 72.62 85 ALA A N 1
ATOM 606 C CA . ALA A 1 85 ? -5.316 -11.627 -5.927 1.00 72.62 85 ALA A CA 1
ATOM 607 C C . ALA A 1 85 ? -4.699 -10.232 -6.153 1.00 72.62 85 ALA A C 1
ATOM 609 O O . ALA A 1 85 ? -4.540 -9.809 -7.299 1.00 72.62 85 ALA A O 1
ATOM 610 N N . ALA A 1 86 ? -4.431 -9.461 -5.096 1.00 81.88 86 ALA A N 1
ATOM 611 C CA . ALA A 1 86 ? -3.869 -8.126 -5.237 1.00 81.88 86 ALA A CA 1
ATOM 612 C C . ALA A 1 86 ? -2.352 -8.198 -5.423 1.00 81.88 86 ALA A C 1
ATOM 614 O O . ALA A 1 86 ? -1.647 -8.837 -4.652 1.00 81.88 86 ALA A O 1
ATOM 615 N N . THR A 1 87 ? -1.854 -7.479 -6.423 1.00 84.00 87 THR A N 1
ATOM 616 C CA . THR A 1 87 ? -0.425 -7.352 -6.712 1.00 84.00 87 THR A CA 1
ATOM 617 C C . THR A 1 87 ? 0.073 -5.946 -6.363 1.00 84.00 87 THR A C 1
ATOM 619 O O . THR A 1 87 ? -0.721 -4.996 -6.355 1.00 84.00 87 THR A O 1
ATOM 622 N N . PRO A 1 88 ? 1.387 -5.750 -6.155 1.00 83.06 88 PRO A N 1
ATOM 623 C CA . PRO A 1 88 ? 1.967 -4.418 -5.960 1.00 83.06 88 PRO A CA 1
ATOM 624 C C . PRO A 1 88 ? 1.613 -3.408 -7.064 1.00 83.06 88 PRO A C 1
ATOM 626 O O . PRO A 1 88 ? 1.329 -2.240 -6.785 1.00 83.06 88 PRO A O 1
ATOM 629 N N . SER A 1 89 ? 1.516 -3.871 -8.312 1.00 82.50 89 SER A N 1
ATOM 630 C CA . SER A 1 89 ? 1.112 -3.070 -9.479 1.00 82.50 89 SER A CA 1
ATOM 631 C C . SER A 1 89 ? -0.340 -2.554 -9.435 1.00 82.50 89 SER A C 1
ATOM 633 O O . SER A 1 89 ? -0.733 -1.704 -10.247 1.00 82.50 89 SER A O 1
ATOM 635 N N . ALA A 1 90 ? -1.157 -3.035 -8.490 1.00 78.94 90 ALA A N 1
ATOM 636 C CA . ALA A 1 90 ? -2.484 -2.488 -8.223 1.00 78.94 90 ALA A CA 1
ATOM 637 C C . ALA A 1 90 ? -2.421 -1.135 -7.496 1.00 78.94 90 ALA A C 1
ATOM 639 O O . ALA A 1 90 ? -3.302 -0.299 -7.698 1.00 78.94 90 ALA A O 1
ATOM 640 N N . LEU A 1 91 ? -1.391 -0.911 -6.673 1.00 77.31 91 LEU A N 1
ATOM 641 C CA . LEU A 1 91 ? -1.246 0.302 -5.862 1.00 77.31 91 LEU A CA 1
ATOM 642 C C . LEU A 1 91 ? -0.268 1.306 -6.457 1.00 77.31 91 LEU A C 1
ATOM 644 O O . LEU A 1 91 ? -0.473 2.509 -6.298 1.00 77.31 91 LEU A O 1
ATOM 648 N N . PHE A 1 92 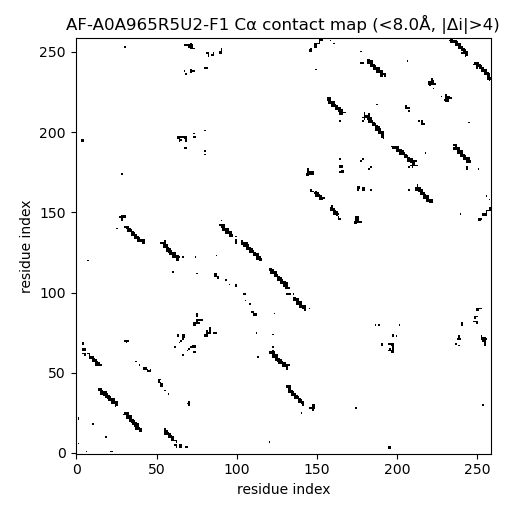? 0.782 0.825 -7.115 1.00 82.44 92 PHE A N 1
ATOM 649 C CA . PHE A 1 92 ? 1.903 1.657 -7.525 1.00 82.44 92 PHE A CA 1
ATOM 650 C C . 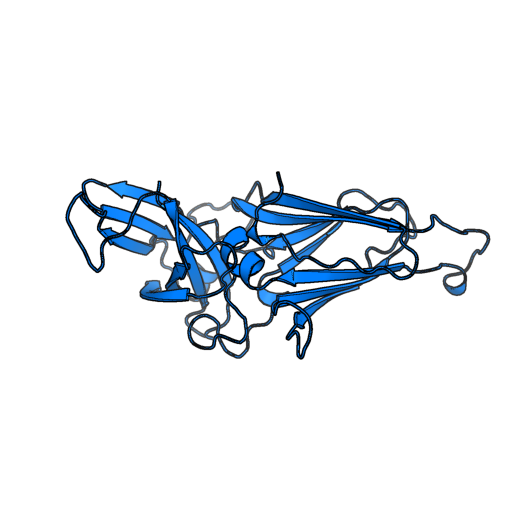PHE A 1 92 ? 1.973 1.871 -9.034 1.00 82.44 92 PHE A C 1
ATOM 652 O O . PHE A 1 92 ? 1.511 1.062 -9.839 1.00 82.44 92 PHE A O 1
ATOM 659 N N . THR A 1 93 ? 2.592 2.984 -9.399 1.00 82.19 93 THR A N 1
ATOM 660 C CA . THR A 1 93 ? 3.076 3.288 -10.741 1.00 82.19 93 THR A CA 1
ATOM 661 C C . THR A 1 93 ? 4.420 3.991 -10.624 1.00 82.19 93 THR A C 1
ATOM 663 O O . THR A 1 93 ? 4.689 4.661 -9.625 1.00 82.19 93 THR A O 1
ATOM 666 N N . THR A 1 94 ? 5.259 3.875 -11.646 1.00 78.81 94 THR A N 1
ATOM 667 C CA . THR A 1 94 ? 6.449 4.717 -11.785 1.00 78.81 94 THR A CA 1
ATOM 668 C C . THR A 1 94 ? 6.167 5.896 -12.696 1.00 78.81 94 THR A C 1
ATOM 670 O O . THR A 1 94 ? 5.448 5.761 -13.683 1.00 78.81 94 THR A O 1
ATOM 673 N N . VAL A 1 95 ? 6.751 7.045 -12.379 1.00 76.62 95 VAL A N 1
ATOM 674 C CA . VAL A 1 95 ? 6.717 8.246 -13.217 1.00 76.62 95 VAL A CA 1
ATOM 675 C C . VAL A 1 95 ? 8.123 8.825 -13.288 1.00 76.62 95 VAL A C 1
ATOM 677 O O . VAL A 1 95 ? 8.745 9.043 -12.246 1.00 76.62 95 VAL A O 1
ATOM 680 N N . ARG A 1 96 ? 8.629 9.105 -14.490 1.00 74.38 96 ARG A N 1
ATOM 681 C CA . ARG A 1 96 ? 9.890 9.833 -14.664 1.00 74.38 96 ARG A CA 1
ATOM 682 C C . ARG A 1 96 ? 9.696 11.317 -14.342 1.00 74.38 96 ARG A C 1
ATOM 684 O O . ARG A 1 96 ? 8.741 11.944 -14.794 1.00 74.38 96 ARG A O 1
ATOM 691 N N . GLU A 1 97 ? 10.596 11.908 -13.561 1.00 73.25 97 GLU A N 1
ATOM 692 C CA . GLU A 1 97 ? 10.690 13.364 -13.436 1.00 73.25 97 GLU A CA 1
ATOM 693 C C . GLU A 1 97 ? 11.512 13.940 -14.594 1.00 73.25 97 GLU A C 1
ATOM 695 O O . GLU A 1 97 ? 12.671 13.574 -14.793 1.00 73.25 97 GLU A O 1
ATOM 700 N N . GLY A 1 98 ? 10.917 14.894 -15.312 1.00 68.81 98 GLY A N 1
ATOM 701 C CA . GLY A 1 98 ? 11.540 15.591 -16.438 1.00 68.81 98 GLY A CA 1
ATOM 702 C C . GLY A 1 98 ? 11.340 14.879 -17.779 1.00 68.81 98 GLY A C 1
ATOM 703 O O . GLY A 1 98 ? 11.031 13.690 -17.832 1.00 68.81 98 GLY A O 1
ATOM 704 N N . SER A 1 99 ? 11.534 15.605 -18.881 1.00 63.84 99 SER A N 1
ATOM 705 C CA . SER A 1 99 ? 11.533 15.037 -20.236 1.00 63.84 99 SER A CA 1
ATOM 706 C C . SER A 1 99 ? 12.869 14.362 -20.543 1.00 63.84 99 SER A C 1
ATOM 708 O O . SER A 1 99 ? 13.914 14.861 -20.124 1.00 63.84 99 SER A O 1
ATOM 710 N N . CYS A 1 100 ? 12.863 13.247 -21.273 1.00 62.22 100 CYS A N 1
ATOM 711 C CA . CYS A 1 100 ? 14.091 12.589 -21.737 1.00 62.22 100 CYS A CA 1
ATOM 712 C C . CYS A 1 100 ? 14.494 12.962 -23.178 1.00 62.22 100 CYS A C 1
ATOM 714 O O . CYS A 1 100 ? 15.523 12.495 -23.656 1.00 62.22 100 CYS A O 1
ATOM 716 N N . GLY A 1 101 ? 13.737 13.850 -23.837 1.00 62.53 101 GLY A N 1
ATOM 717 C CA . GLY A 1 101 ? 13.997 14.313 -25.206 1.00 62.53 101 GLY A CA 1
ATOM 718 C C . GLY A 1 101 ? 13.432 13.378 -26.280 1.00 62.53 101 GLY A C 1
ATOM 719 O O . GLY A 1 101 ? 12.649 12.483 -25.992 1.00 62.53 101 GLY A O 1
ATOM 720 N N . THR A 1 102 ? 13.788 13.603 -27.541 1.00 62.50 102 THR A N 1
ATOM 721 C CA . THR A 1 102 ? 13.373 12.734 -28.655 1.00 62.50 102 THR A CA 1
ATOM 722 C C . THR A 1 102 ? 14.228 11.465 -28.678 1.00 62.50 102 THR A C 1
ATOM 724 O O . THR A 1 102 ? 15.442 11.550 -28.523 1.00 62.50 102 THR A O 1
ATOM 727 N N . GLY A 1 103 ? 13.615 10.295 -28.894 1.00 61.91 103 GLY A N 1
ATOM 728 C CA . GLY A 1 103 ? 14.333 9.013 -29.010 1.00 61.91 103 GLY A CA 1
ATOM 729 C C . GLY A 1 103 ? 14.663 8.334 -27.678 1.00 61.91 103 GLY A C 1
ATOM 730 O O . GLY A 1 103 ? 15.407 7.356 -27.655 1.00 61.91 103 GLY A O 1
ATOM 731 N N . CYS A 1 104 ? 14.114 8.836 -26.572 1.00 67.75 104 CYS A N 1
ATOM 732 C CA . CYS A 1 104 ? 14.281 8.230 -25.264 1.00 67.75 104 CYS A CA 1
ATOM 733 C C . CYS A 1 104 ? 13.170 7.231 -24.914 1.00 67.75 104 CYS A C 1
ATOM 735 O O . CYS A 1 104 ? 12.038 7.338 -25.382 1.00 67.75 104 CYS A O 1
ATOM 737 N N . SER A 1 105 ? 13.505 6.287 -24.040 1.00 71.25 105 SER A N 1
ATOM 738 C CA . SER A 1 105 ? 12.593 5.339 -23.413 1.00 71.25 105 SER A CA 1
ATOM 739 C C . SER A 1 105 ? 12.676 5.473 -21.892 1.00 71.25 105 SER A C 1
ATOM 741 O O . SER A 1 105 ? 13.775 5.509 -21.324 1.00 71.25 105 SER A O 1
ATOM 743 N N . ASP A 1 106 ? 11.509 5.514 -21.245 1.00 72.44 106 ASP A N 1
ATOM 744 C CA . ASP A 1 106 ? 11.362 5.472 -19.783 1.00 72.44 106 ASP A CA 1
ATOM 745 C C . ASP A 1 106 ? 11.568 4.054 -19.220 1.00 72.44 106 ASP A C 1
ATOM 747 O O . ASP A 1 106 ? 11.764 3.891 -18.015 1.00 72.44 106 ASP A O 1
ATOM 751 N N . GLY A 1 107 ? 11.593 3.050 -20.101 1.00 77.00 107 GLY A N 1
ATOM 752 C CA . GLY A 1 107 ? 11.612 1.640 -19.748 1.00 77.00 107 GLY A CA 1
ATOM 753 C C . GLY A 1 107 ? 10.252 1.117 -19.286 1.00 77.00 107 GLY A C 1
ATOM 754 O O . GLY A 1 107 ? 9.309 1.872 -19.047 1.00 77.00 107 GLY A O 1
ATOM 755 N N . ASP A 1 108 ? 10.176 -0.200 -19.153 1.00 82.56 108 ASP A N 1
ATOM 756 C CA . ASP A 1 108 ? 9.032 -0.905 -18.597 1.00 82.56 108 ASP A CA 1
ATOM 757 C C . ASP A 1 108 ? 9.286 -1.213 -17.126 1.00 82.56 108 ASP A C 1
ATOM 759 O O . ASP A 1 108 ? 10.343 -1.737 -16.761 1.00 82.56 108 ASP A O 1
ATOM 763 N N . THR A 1 109 ? 8.298 -0.899 -16.289 1.00 84.56 109 THR A N 1
ATOM 764 C CA . THR A 1 109 ? 8.374 -1.140 -14.850 1.00 84.56 109 THR A CA 1
ATOM 765 C C . THR A 1 109 ? 7.580 -2.368 -14.454 1.00 84.56 109 THR A C 1
ATOM 767 O O . THR A 1 109 ? 6.373 -2.452 -14.704 1.00 84.56 109 THR A O 1
ATOM 770 N N . THR A 1 110 ? 8.222 -3.258 -13.708 1.00 87.31 110 THR A N 1
ATOM 771 C CA . THR A 1 110 ? 7.568 -4.370 -13.022 1.00 87.31 110 THR A CA 1
ATOM 772 C C . THR A 1 110 ? 7.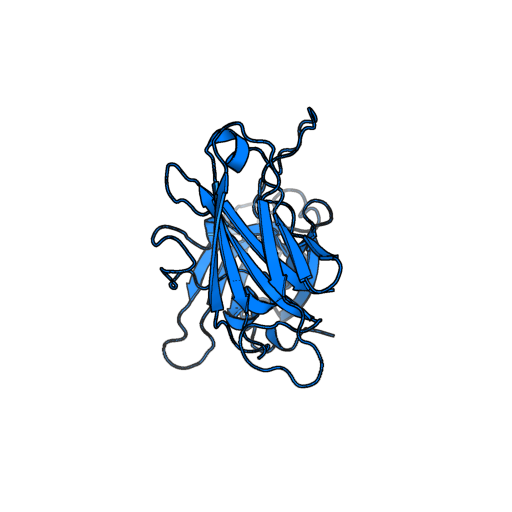693 -4.225 -11.513 1.00 87.31 110 THR A C 1
ATOM 774 O O . THR A 1 110 ? 8.702 -3.758 -10.989 1.00 87.31 110 THR A O 1
ATOM 777 N N . PHE A 1 111 ? 6.635 -4.631 -10.811 1.00 86.56 111 PHE A N 1
ATOM 778 C CA . PHE A 1 111 ? 6.610 -4.692 -9.356 1.00 86.56 111 PHE A CA 1
ATOM 779 C C . PHE A 1 111 ? 6.339 -6.131 -8.937 1.00 86.56 111 PHE A C 1
ATOM 781 O O . PHE A 1 111 ? 5.275 -6.671 -9.258 1.00 86.56 111 PHE A O 1
ATOM 788 N N . THR A 1 112 ? 7.266 -6.712 -8.190 1.00 85.31 112 THR A N 1
ATOM 789 C CA . THR A 1 112 ? 7.220 -8.120 -7.792 1.00 85.31 112 THR A CA 1
ATOM 790 C C . THR A 1 112 ? 7.340 -8.208 -6.279 1.00 85.31 112 THR A C 1
ATOM 792 O O . THR A 1 112 ? 8.120 -7.476 -5.670 1.00 85.31 112 THR A O 1
ATOM 795 N N . GLU A 1 113 ? 6.544 -9.071 -5.649 1.00 81.81 113 GLU A N 1
ATOM 796 C CA . GLU A 1 113 ? 6.760 -9.382 -4.237 1.00 81.81 113 GLU A CA 1
ATOM 797 C C . GLU A 1 113 ? 8.117 -10.072 -4.083 1.00 81.81 113 GLU A C 1
ATOM 799 O O . GLU A 1 113 ? 8.473 -10.949 -4.868 1.00 81.81 113 GLU A O 1
ATOM 804 N N . TRP A 1 114 ? 8.894 -9.621 -3.107 1.00 79.50 114 TRP A N 1
ATOM 805 C CA . TRP A 1 114 ? 10.242 -10.102 -2.860 1.00 79.50 114 TRP A CA 1
ATOM 806 C C . TRP A 1 114 ? 10.284 -10.743 -1.483 1.00 79.50 114 TRP A C 1
ATOM 808 O O . TRP A 1 114 ? 10.102 -10.053 -0.479 1.00 79.50 114 TRP A O 1
ATOM 818 N N . THR A 1 115 ? 10.541 -12.045 -1.438 1.00 76.31 115 THR A N 1
ATOM 819 C CA . THR A 1 115 ? 10.928 -12.737 -0.212 1.00 76.31 115 THR A CA 1
ATOM 820 C C . THR A 1 115 ? 12.439 -12.829 -0.180 1.00 76.31 115 THR A C 1
ATOM 822 O O . THR A 1 115 ? 13.074 -13.230 -1.156 1.00 76.31 115 THR A O 1
ATOM 825 N N . SER A 1 116 ? 13.053 -12.408 0.923 1.00 65.94 116 SER A N 1
ATOM 826 C CA . SER A 1 116 ? 14.495 -12.582 1.060 1.00 65.94 116 SER A CA 1
ATOM 827 C C . SER A 1 116 ? 14.755 -13.963 1.637 1.00 65.94 116 SER A C 1
ATOM 829 O O . SER A 1 116 ? 14.850 -14.127 2.850 1.00 65.94 116 SER A O 1
ATOM 831 N N . ASP A 1 117 ? 14.843 -14.965 0.777 1.00 60.28 117 ASP A N 1
ATOM 832 C CA . ASP A 1 117 ? 14.867 -16.362 1.214 1.00 60.28 117 ASP A CA 1
ATOM 833 C C . ASP A 1 117 ? 15.993 -16.666 2.237 1.00 60.28 117 ASP A C 1
ATOM 835 O O . ASP A 1 117 ? 15.838 -17.574 3.050 1.00 60.28 117 ASP A O 1
ATOM 839 N N . VAL A 1 118 ? 17.107 -15.897 2.252 1.00 45.00 118 VAL A N 1
ATOM 840 C CA . VAL A 1 118 ? 18.218 -16.064 3.226 1.00 45.00 118 VAL A CA 1
ATOM 841 C C . VAL A 1 118 ? 18.942 -14.765 3.668 1.00 45.00 118 VAL A C 1
ATOM 843 O O . VAL A 1 118 ? 19.443 -14.718 4.789 1.00 45.00 118 VAL A O 1
ATOM 846 N N . GLN A 1 119 ? 19.035 -13.695 2.858 1.00 42.16 119 GLN A N 1
ATOM 847 C CA . GLN A 1 119 ? 19.795 -12.473 3.221 1.00 42.16 119 GLN A CA 1
ATOM 848 C C . GLN A 1 119 ? 19.135 -11.162 2.769 1.00 42.16 119 GLN A C 1
ATOM 850 O O . GLN A 1 119 ? 19.595 -10.495 1.843 1.00 42.16 119 GLN A O 1
ATOM 855 N N . GLY A 1 120 ? 18.065 -10.745 3.437 1.00 54.16 120 GLY A N 1
ATOM 856 C CA . GLY A 1 120 ? 17.472 -9.441 3.162 1.00 54.16 120 GLY A CA 1
ATOM 857 C C . GLY A 1 120 ? 16.285 -9.118 4.051 1.00 54.16 120 GLY A C 1
ATOM 858 O O . GLY A 1 120 ? 16.125 -9.658 5.141 1.00 54.16 120 GLY A O 1
ATOM 859 N N . THR A 1 121 ? 15.470 -8.180 3.586 1.00 64.31 121 THR A N 1
ATOM 860 C CA . THR A 1 121 ? 14.151 -7.901 4.150 1.00 64.31 121 THR A CA 1
ATOM 861 C C . THR A 1 121 ? 13.126 -8.200 3.067 1.00 64.31 121 THR A C 1
ATOM 863 O O . THR A 1 121 ? 13.319 -7.765 1.929 1.00 64.31 121 THR A O 1
ATOM 866 N N . ASP A 1 122 ? 12.048 -8.908 3.411 1.00 78.75 122 ASP A N 1
ATOM 867 C CA . ASP A 1 122 ? 10.887 -9.056 2.527 1.00 78.75 122 ASP A CA 1
ATOM 868 C C . ASP A 1 122 ? 10.402 -7.685 2.055 1.00 78.75 122 ASP A C 1
ATOM 870 O O . ASP A 1 122 ? 10.622 -6.676 2.733 1.00 78.75 122 ASP A O 1
ATOM 874 N N . GLY A 1 123 ? 9.721 -7.614 0.919 1.00 81.56 123 GLY A N 1
ATOM 875 C CA . GLY A 1 123 ? 9.278 -6.336 0.389 1.00 81.56 123 GLY A CA 1
ATOM 876 C C . GLY A 1 123 ? 8.722 -6.404 -1.021 1.00 81.56 123 GLY A C 1
ATOM 877 O O . GLY A 1 123 ? 8.122 -7.390 -1.439 1.00 81.56 123 GLY A O 1
ATOM 878 N N . VAL A 1 124 ? 8.916 -5.313 -1.755 1.00 85.50 124 VAL A N 1
ATOM 879 C CA . VAL A 1 124 ? 8.577 -5.223 -3.176 1.00 85.50 124 VAL A CA 1
ATOM 880 C C . VAL A 1 124 ? 9.841 -4.873 -3.947 1.00 85.50 124 VAL A C 1
ATOM 882 O O . VAL A 1 124 ? 10.449 -3.829 -3.693 1.00 85.50 124 VAL A O 1
ATOM 885 N N . LEU A 1 125 ? 10.213 -5.747 -4.879 1.00 84.19 125 LEU A N 1
ATOM 886 C CA . LEU A 1 125 ? 11.215 -5.479 -5.900 1.00 84.19 125 LEU A CA 1
ATOM 887 C C . LEU A 1 125 ? 10.573 -4.660 -7.021 1.00 84.19 125 LEU A C 1
ATOM 889 O O . LEU A 1 125 ? 9.462 -4.943 -7.476 1.00 84.19 125 LEU A O 1
ATOM 893 N N . ILE A 1 126 ? 11.291 -3.633 -7.445 1.00 84.19 126 ILE A N 1
ATOM 894 C CA . ILE A 1 126 ? 10.933 -2.736 -8.529 1.00 84.19 126 ILE A CA 1
ATOM 895 C C . ILE A 1 126 ? 12.039 -2.832 -9.559 1.00 84.19 126 ILE A C 1
ATOM 897 O O . ILE A 1 126 ? 13.165 -2.400 -9.299 1.00 84.19 126 ILE A O 1
ATOM 901 N N . ASP A 1 127 ? 11.683 -3.353 -10.725 1.00 83.25 127 ASP A N 1
ATOM 902 C CA . ASP A 1 127 ? 12.580 -3.424 -11.866 1.00 83.25 127 ASP A CA 1
ATOM 903 C C . ASP A 1 127 ? 12.108 -2.435 -12.918 1.00 83.25 127 ASP A C 1
ATOM 905 O O . ASP A 1 127 ? 10.920 -2.378 -13.233 1.00 83.25 127 ASP A O 1
ATOM 909 N N . ILE A 1 128 ? 13.037 -1.656 -13.460 1.00 80.31 128 ILE A N 1
ATOM 910 C CA . ILE A 1 128 ? 12.794 -0.801 -14.621 1.00 80.31 128 ILE A CA 1
ATOM 911 C C . ILE A 1 128 ? 13.806 -1.199 -15.688 1.00 80.31 128 ILE A C 1
ATOM 913 O O . ILE A 1 128 ? 15.015 -1.083 -15.471 1.00 80.31 128 ILE A O 1
ATOM 917 N N . VAL A 1 129 ? 13.328 -1.685 -16.830 1.00 79.75 129 VAL A N 1
ATOM 918 C CA . VAL A 1 129 ? 14.162 -2.242 -17.907 1.00 79.75 129 VAL A CA 1
ATOM 919 C C . VAL A 1 129 ? 13.933 -1.462 -19.194 1.00 79.75 129 VAL A C 1
ATOM 921 O O . VAL A 1 129 ? 12.803 -1.120 -19.511 1.00 79.75 129 VAL A O 1
ATOM 924 N N . GLY A 1 130 ? 14.987 -1.197 -19.969 1.00 76.69 130 GLY A N 1
ATOM 925 C CA . GLY A 1 130 ? 14.827 -0.553 -21.279 1.00 76.69 130 GLY A CA 1
ATOM 926 C C . GLY A 1 130 ? 14.891 0.975 -21.235 1.00 76.69 130 GLY A C 1
ATOM 927 O O . GLY A 1 130 ? 14.333 1.634 -22.109 1.00 76.69 130 GLY A O 1
ATOM 928 N N . MET A 1 131 ? 15.553 1.554 -20.228 1.00 73.88 131 MET A N 1
ATOM 929 C CA . MET A 1 131 ? 15.679 3.011 -20.074 1.00 73.88 131 MET A CA 1
ATOM 930 C C . MET A 1 131 ? 16.871 3.600 -20.853 1.00 73.88 131 MET A C 1
ATOM 932 O O . MET A 1 131 ? 17.929 2.974 -20.939 1.00 73.88 131 MET A O 1
ATOM 936 N N . THR A 1 132 ? 16.736 4.827 -21.367 1.00 68.75 132 THR A N 1
ATOM 937 C CA . THR A 1 132 ? 17.797 5.584 -22.088 1.00 68.75 132 THR A CA 1
ATOM 938 C C . THR A 1 132 ? 18.241 6.844 -21.312 1.00 68.75 132 THR A C 1
ATOM 940 O O . THR A 1 132 ? 17.396 7.494 -20.694 1.00 68.75 132 THR A O 1
ATOM 943 N N . PHE A 1 133 ? 19.531 7.231 -21.332 1.00 68.00 133 PHE A N 1
ATOM 944 C CA . PHE A 1 133 ? 20.130 8.075 -20.271 1.00 68.00 133 PHE A CA 1
ATOM 945 C C . PHE A 1 133 ? 20.506 9.542 -20.580 1.00 68.00 133 PHE A C 1
ATOM 947 O O . PHE A 1 133 ? 21.347 9.811 -21.435 1.00 68.00 133 PHE A O 1
ATOM 954 N N . SER A 1 134 ? 20.026 10.443 -19.700 1.00 53.09 134 SER A N 1
ATOM 955 C CA . SER A 1 134 ? 20.803 11.442 -18.931 1.00 53.09 134 SER A CA 1
ATOM 956 C C . SER A 1 134 ? 20.059 11.738 -17.596 1.00 53.09 134 SER A C 1
ATOM 958 O O . SER A 1 134 ? 18.968 12.298 -17.584 1.00 53.09 134 SER A O 1
ATOM 960 N N . ALA A 1 135 ? 20.573 11.222 -16.468 1.00 55.41 135 ALA A N 1
ATOM 961 C CA . ALA A 1 135 ? 20.088 11.413 -15.080 1.00 55.41 135 ALA A CA 1
ATOM 962 C C . ALA A 1 135 ? 18.549 11.409 -14.815 1.00 55.41 135 ALA A C 1
ATOM 964 O O . ALA A 1 135 ? 18.010 12.401 -14.312 1.00 55.41 135 ALA A O 1
ATOM 965 N N . PRO A 1 136 ? 17.809 10.317 -15.097 1.00 60.25 136 PRO A N 1
ATOM 966 C CA . PRO A 1 136 ? 16.400 10.227 -14.728 1.00 60.25 136 PRO A CA 1
ATOM 967 C C . PRO A 1 136 ? 16.218 10.102 -13.206 1.00 60.25 136 PRO A C 1
ATOM 969 O O . PRO A 1 136 ? 16.900 9.324 -12.535 1.00 60.25 136 PRO A O 1
ATOM 972 N N . LYS A 1 137 ? 15.242 10.834 -12.663 1.00 68.81 137 LYS A N 1
ATOM 973 C CA . LYS A 1 137 ? 14.665 10.530 -11.349 1.00 68.81 137 LYS A CA 1
ATOM 974 C C . LYS A 1 137 ? 13.342 9.808 -11.571 1.00 68.81 137 LYS A C 1
ATOM 976 O O . LYS A 1 137 ? 12.460 10.351 -12.231 1.00 68.81 137 LYS A O 1
ATOM 981 N N . PHE A 1 138 ? 13.190 8.605 -11.038 1.00 73.25 138 PHE A N 1
ATOM 982 C CA . PHE A 1 138 ? 11.935 7.860 -11.071 1.00 73.25 138 PHE A CA 1
ATOM 983 C C . PHE A 1 138 ? 11.192 8.028 -9.756 1.00 73.25 138 PHE A C 1
ATOM 985 O O . PHE A 1 138 ? 11.767 7.920 -8.680 1.00 73.25 138 PHE A O 1
ATOM 992 N N . LYS A 1 139 ? 9.892 8.276 -9.830 1.00 76.75 139 LYS A N 1
ATOM 993 C C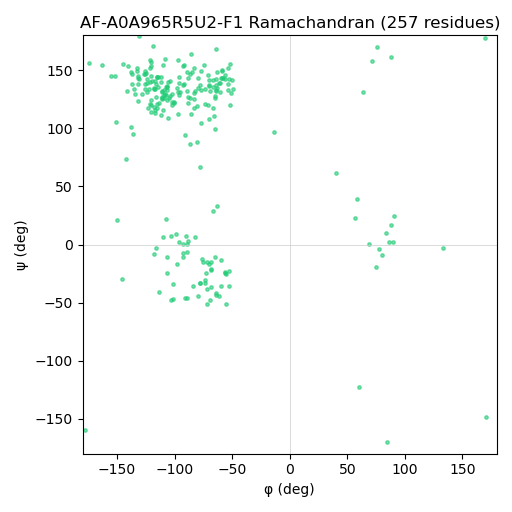A . LYS A 1 139 ? 8.991 8.336 -8.682 1.00 76.75 139 LYS A CA 1
ATOM 994 C C . LYS A 1 139 ? 8.129 7.095 -8.664 1.00 76.75 139 LYS A C 1
ATOM 996 O O . LYS A 1 139 ? 7.400 6.873 -9.623 1.00 76.75 139 LYS A O 1
ATOM 1001 N N . VAL A 1 140 ? 8.131 6.353 -7.570 1.00 76.94 140 VAL A N 1
ATOM 1002 C CA . VAL A 1 140 ? 7.072 5.395 -7.262 1.00 76.94 140 VAL A CA 1
ATOM 1003 C C . VAL A 1 140 ? 5.967 6.152 -6.550 1.00 76.94 140 VAL A C 1
ATOM 1005 O O . VAL A 1 140 ? 6.147 6.659 -5.440 1.00 76.94 140 VAL A O 1
ATOM 1008 N N . ALA A 1 141 ? 4.838 6.264 -7.235 1.00 74.44 141 ALA A N 1
ATOM 1009 C CA . ALA A 1 141 ? 3.670 7.007 -6.801 1.00 74.44 141 ALA A CA 1
ATOM 1010 C C . ALA A 1 141 ? 2.445 6.082 -6.727 1.00 74.44 141 ALA A C 1
ATOM 1012 O O . ALA A 1 141 ? 2.415 5.034 -7.382 1.00 74.44 141 ALA A O 1
ATOM 1013 N N . PRO A 1 142 ? 1.413 6.463 -5.960 1.00 73.12 142 PRO A N 1
ATOM 1014 C CA . PRO A 1 142 ? 0.119 5.806 -6.035 1.00 73.12 142 PRO A CA 1
ATOM 1015 C C . PRO A 1 142 ? -0.450 5.875 -7.454 1.00 73.12 142 PRO A C 1
ATOM 1017 O O . PRO A 1 142 ? -0.318 6.884 -8.151 1.00 73.12 142 PRO A O 1
ATOM 1020 N N . LYS A 1 143 ? -1.130 4.813 -7.878 1.00 76.19 143 LYS A N 1
ATOM 1021 C CA . LYS A 1 14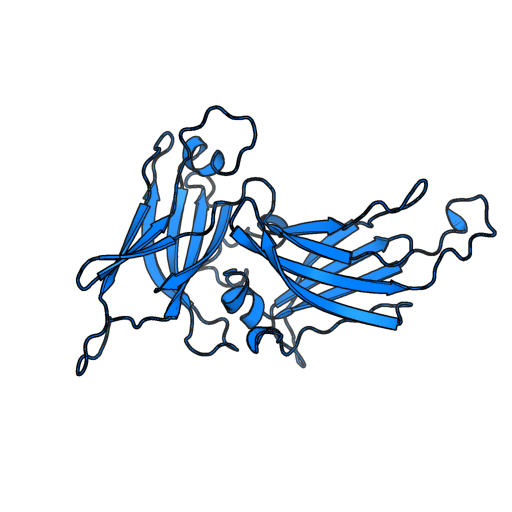3 ? -1.814 4.769 -9.172 1.00 76.19 143 LYS A CA 1
ATOM 1022 C C . LYS A 1 143 ? -2.940 5.809 -9.239 1.00 76.19 143 LYS A C 1
ATOM 1024 O O . LYS A 1 143 ? -3.593 6.110 -8.238 1.00 76.19 143 LYS A O 1
ATOM 1029 N N . SER A 1 144 ? -3.198 6.338 -10.436 1.00 66.56 144 SER A N 1
ATOM 1030 C CA . SER A 1 144 ? -4.306 7.275 -10.665 1.00 66.56 144 SER A CA 1
ATOM 1031 C C . SER A 1 144 ? -5.636 6.688 -10.172 1.00 66.56 144 SER A C 1
ATOM 1033 O O . SER A 1 144 ? -5.952 5.528 -10.440 1.00 66.56 144 SER A O 1
ATOM 1035 N N . GLY A 1 145 ? -6.404 7.487 -9.427 1.00 62.53 145 GLY A N 1
ATOM 1036 C CA . GLY A 1 145 ? -7.634 7.045 -8.766 1.00 62.53 145 GLY A CA 1
ATOM 1037 C C . GLY A 1 145 ? -7.454 6.488 -7.350 1.00 62.53 145 GLY A C 1
ATOM 1038 O O . GLY A 1 145 ? -8.457 6.093 -6.748 1.00 62.53 145 GLY A O 1
ATOM 1039 N N . ALA A 1 146 ? -6.229 6.480 -6.806 1.00 66.25 146 ALA A N 1
ATOM 1040 C CA . ALA A 1 146 ? -5.982 6.202 -5.393 1.00 66.25 146 ALA A CA 1
ATOM 1041 C C . ALA A 1 146 ? -6.766 7.168 -4.489 1.00 66.25 146 ALA A C 1
ATOM 1043 O O . ALA A 1 146 ? -6.974 8.341 -4.816 1.00 66.25 146 ALA A O 1
ATOM 1044 N N . LEU A 1 147 ? -7.207 6.664 -3.336 1.00 67.38 147 LEU A N 1
ATOM 1045 C CA . LEU A 1 147 ? -7.975 7.463 -2.388 1.00 67.38 147 LEU A CA 1
ATOM 1046 C C . LEU A 1 147 ? -7.072 8.500 -1.724 1.00 67.38 147 LEU A C 1
ATOM 1048 O O . LEU A 1 147 ? -5.910 8.235 -1.423 1.00 67.38 147 LEU A O 1
ATOM 1052 N N . LYS A 1 148 ? -7.637 9.671 -1.419 1.00 74.00 148 LYS A N 1
ATOM 1053 C CA . LYS A 1 148 ? -6.947 10.657 -0.583 1.00 74.00 148 LYS A CA 1
ATOM 1054 C C . LYS A 1 148 ? -6.571 10.028 0.761 1.00 74.00 148 LYS A C 1
ATOM 1056 O O . LYS A 1 148 ? -7.367 9.279 1.336 1.00 74.00 148 LYS A O 1
ATOM 1061 N N . ALA A 1 149 ? -5.395 10.388 1.272 1.00 74.38 149 ALA A N 1
ATOM 1062 C CA . ALA A 1 149 ? -4.926 9.934 2.574 1.00 74.38 149 ALA A CA 1
ATOM 1063 C C . ALA A 1 149 ? -6.009 10.134 3.665 1.00 74.38 149 ALA A C 1
ATOM 1065 O O . ALA A 1 149 ? -6.618 11.212 3.737 1.00 74.38 149 ALA A O 1
ATOM 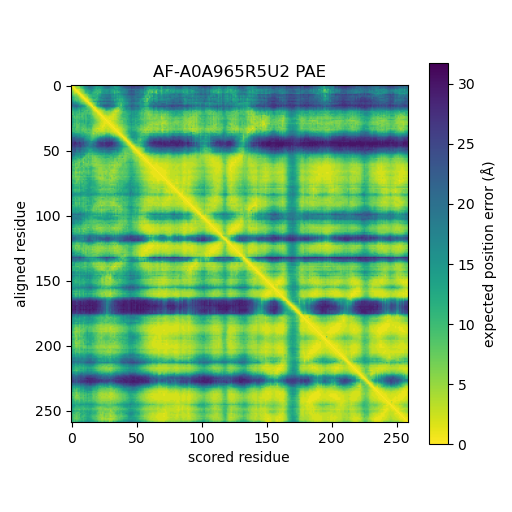1066 N N . PRO A 1 150 ? -6.265 9.126 4.521 1.00 86.00 150 PRO A N 1
ATOM 1067 C CA . PRO A 1 150 ? -7.164 9.264 5.655 1.00 86.00 150 PRO A CA 1
ATOM 1068 C C . PRO A 1 150 ? -6.691 10.367 6.602 1.00 86.00 150 PRO A C 1
ATOM 1070 O O . PRO A 1 150 ? -5.494 10.605 6.763 1.00 86.00 150 PRO A O 1
ATOM 1073 N N . SER A 1 151 ? -7.631 11.018 7.281 1.00 88.19 151 SER A N 1
ATOM 1074 C CA . SER A 1 151 ? -7.321 12.045 8.278 1.00 88.19 151 SER A CA 1
ATOM 1075 C C . SER A 1 151 ? -7.685 11.574 9.678 1.00 88.19 151 SER A C 1
ATOM 1077 O O . SER A 1 151 ? -8.688 10.893 9.874 1.00 88.19 151 SER A O 1
ATOM 1079 N N . ALA A 1 152 ? -6.891 11.943 10.676 1.00 91.12 152 ALA A N 1
ATOM 1080 C CA . ALA A 1 152 ? -7.208 11.697 12.076 1.00 91.12 152 ALA A CA 1
ATOM 1081 C C . ALA A 1 152 ? -7.351 13.027 12.812 1.00 91.12 152 ALA A C 1
ATOM 1083 O O . ALA A 1 152 ? -6.523 13.921 12.658 1.00 91.12 152 ALA A O 1
ATOM 1084 N N . LYS A 1 153 ? -8.396 13.148 13.633 1.00 91.88 153 LYS A N 1
ATOM 1085 C CA . LYS A 1 153 ? -8.594 14.298 14.521 1.00 91.88 153 LYS A CA 1
ATOM 1086 C C . LYS A 1 153 ? -8.931 13.853 15.933 1.00 91.88 153 LYS A C 1
ATOM 1088 O O . LYS A 1 153 ? -9.661 12.878 16.114 1.00 91.88 153 LYS A O 1
ATOM 1093 N N . LEU A 1 154 ? -8.425 14.577 16.926 1.00 89.62 154 LEU A N 1
ATOM 1094 C CA . LEU A 1 154 ? -8.843 14.401 18.312 1.00 89.62 154 LEU A CA 1
ATOM 1095 C C . LEU A 1 154 ? -10.211 15.072 18.514 1.00 89.62 154 LEU A C 1
ATOM 1097 O O . LEU A 1 154 ? -10.428 16.204 18.087 1.00 89.62 154 LEU A O 1
ATOM 1101 N N . SER A 1 155 ? -11.136 14.366 19.152 1.00 86.06 155 SER A N 1
ATOM 1102 C CA . SER A 1 155 ? -12.459 14.852 19.534 1.00 86.06 155 SER A CA 1
ATOM 1103 C C . SER A 1 155 ? -12.753 14.359 20.951 1.00 86.06 155 SER A C 1
ATOM 1105 O O . SER A 1 155 ? -13.040 13.180 21.179 1.00 86.06 155 SER A O 1
ATOM 1107 N N . GLY A 1 156 ? -12.587 15.259 21.924 1.00 85.31 156 GLY A N 1
ATOM 1108 C CA . GLY A 1 156 ? -12.650 14.919 23.344 1.00 85.31 156 GLY A CA 1
ATOM 1109 C C . GLY A 1 156 ? -11.592 13.878 23.729 1.00 85.31 156 GLY A C 1
ATOM 1110 O O . GLY A 1 156 ? -10.396 14.079 23.522 1.00 85.31 156 GLY A O 1
ATOM 1111 N N . SER A 1 157 ? -12.039 12.746 24.273 1.00 85.56 157 SER A N 1
ATOM 1112 C CA . SER A 1 157 ? -11.197 11.614 24.687 1.00 85.56 157 SER A CA 1
ATOM 1113 C C . SER A 1 157 ? -10.973 10.566 23.587 1.00 85.56 157 SER A C 1
ATOM 1115 O O . SER A 1 157 ? -10.393 9.509 23.843 1.00 85.56 157 SER A O 1
ATOM 1117 N N . THR A 1 158 ? -11.410 10.836 22.355 1.00 88.75 158 THR A N 1
ATOM 1118 C CA . THR A 1 158 ? -11.332 9.883 21.241 1.00 88.75 158 THR A CA 1
ATOM 1119 C C . THR A 1 158 ? -10.644 10.484 20.028 1.00 88.75 158 THR A C 1
ATOM 1121 O O . THR A 1 158 ? -10.769 11.672 19.743 1.00 88.75 158 THR A O 1
ATOM 1124 N N . TYR A 1 159 ? -9.927 9.655 19.282 1.00 90.69 159 TYR A N 1
ATOM 1125 C CA . TYR A 1 159 ? -9.462 9.992 17.950 1.00 90.69 159 TYR A CA 1
ATOM 1126 C C . TYR A 1 159 ? -10.439 9.446 16.918 1.00 90.69 159 TYR A C 1
ATOM 1128 O O . TYR A 1 159 ? -10.808 8.271 16.949 1.00 90.69 159 TYR A O 1
ATOM 1136 N N . LYS A 1 160 ? -10.826 10.307 15.982 1.00 91.19 160 LYS A N 1
ATOM 1137 C CA . LYS A 1 160 ? -11.695 9.977 14.860 1.00 91.19 160 LYS A CA 1
ATOM 1138 C C . LYS A 1 160 ? -10.857 9.907 13.590 1.00 91.19 160 LYS A C 1
ATOM 1140 O O . LYS A 1 160 ? -10.403 10.941 13.096 1.00 91.19 160 LYS A O 1
ATOM 1145 N N . ILE A 1 161 ? -10.661 8.695 13.081 1.00 90.69 161 ILE A N 1
ATOM 1146 C CA . ILE A 1 161 ? -10.012 8.431 11.794 1.00 90.69 161 ILE A CA 1
ATOM 1147 C C . ILE A 1 161 ? -11.093 8.465 10.719 1.00 90.69 161 ILE A C 1
ATOM 1149 O O . ILE A 1 161 ? -12.071 7.726 10.798 1.00 90.69 161 ILE A O 1
ATOM 1153 N N . THR A 1 162 ? -10.925 9.338 9.737 1.00 89.31 162 THR A N 1
ATOM 1154 C CA . THR A 1 162 ? -11.861 9.600 8.649 1.00 89.31 162 THR A CA 1
ATOM 1155 C C . THR A 1 162 ? -11.281 9.095 7.342 1.00 89.31 162 THR A C 1
ATOM 1157 O O . THR A 1 162 ? -10.196 9.509 6.937 1.00 89.31 162 THR A O 1
ATOM 1160 N N . VAL A 1 163 ? -12.047 8.257 6.656 1.00 85.06 163 VAL A N 1
ATOM 1161 C CA . VAL A 1 163 ? -11.753 7.786 5.305 1.00 85.06 163 VAL A CA 1
ATOM 1162 C C . VAL A 1 163 ? -12.809 8.388 4.388 1.00 85.06 163 VAL A C 1
ATOM 1164 O O . VAL A 1 163 ? -13.995 8.062 4.490 1.00 85.06 163 VAL A O 1
ATOM 1167 N N . ALA A 1 164 ? -12.395 9.314 3.525 1.00 73.38 164 ALA A N 1
ATOM 1168 C CA . ALA A 1 164 ? -13.291 9.884 2.528 1.00 73.38 164 ALA A CA 1
ATOM 1169 C C . ALA A 1 164 ? -13.659 8.782 1.524 1.00 73.38 164 ALA A C 1
ATOM 1171 O O . ALA A 1 164 ? -12.774 8.236 0.873 1.00 73.38 164 ALA A O 1
ATOM 1172 N N . SER A 1 165 ? -14.947 8.430 1.427 1.00 59.12 165 SER A N 1
ATOM 1173 C CA . SER A 1 165 ? -15.419 7.384 0.499 1.00 59.12 165 SER A CA 1
ATOM 1174 C C . SER A 1 165 ? -16.097 7.934 -0.769 1.00 59.12 165 SER A C 1
ATOM 1176 O O . SER A 1 165 ? -16.590 7.170 -1.596 1.00 59.12 165 SER A O 1
ATOM 1178 N N . GLY A 1 166 ? -16.055 9.257 -0.967 1.00 51.91 166 GLY A N 1
ATOM 1179 C CA . GLY A 1 166 ? -16.531 9.952 -2.163 1.00 51.91 166 GLY A CA 1
ATOM 1180 C C . GLY A 1 166 ? -16.198 11.450 -2.122 1.00 51.91 166 GLY A C 1
ATOM 1181 O O . GLY A 1 166 ? -16.010 12.015 -1.046 1.00 51.91 166 GLY A O 1
ATOM 1182 N N . SER A 1 167 ? -16.117 12.093 -3.291 1.00 42.34 167 SER A N 1
ATOM 1183 C CA . SER A 1 167 ? -16.121 13.558 -3.436 1.00 42.34 167 SER A CA 1
ATOM 1184 C C . SER A 1 167 ? -17.354 13.977 -4.236 1.00 42.34 167 SER A C 1
ATOM 1186 O O . SER A 1 167 ? -17.737 13.304 -5.195 1.00 42.34 167 SER A O 1
ATOM 1188 N N . THR A 1 168 ? -17.969 15.085 -3.834 1.00 37.84 168 THR A N 1
ATOM 1189 C CA . THR A 1 168 ? -19.134 15.732 -4.452 1.00 37.84 168 THR A CA 1
ATOM 1190 C C . THR A 1 168 ? -18.795 16.635 -5.639 1.00 37.84 168 THR A C 1
ATOM 1192 O O . THR A 1 168 ? -19.694 17.304 -6.133 1.00 37.84 168 THR A O 1
ATOM 1195 N N . SER A 1 169 ? -17.549 16.694 -6.119 1.00 35.88 169 SER A N 1
ATOM 1196 C CA . SER A 1 169 ? -17.185 17.717 -7.106 1.00 35.88 169 SER A CA 1
ATOM 1197 C C . SER A 1 169 ? -17.135 17.200 -8.543 1.00 35.88 169 SER A C 1
ATOM 1199 O O . SER A 1 169 ? -16.370 16.297 -8.878 1.00 35.88 169 SER A O 1
ATOM 1201 N N . THR A 1 170 ? -17.949 17.833 -9.381 1.00 34.84 170 THR A N 1
ATOM 1202 C CA . THR A 1 170 ? -18.158 17.695 -10.829 1.00 34.84 170 THR A CA 1
ATOM 1203 C C . THR A 1 170 ? -16.947 18.118 -11.678 1.00 34.84 170 THR A C 1
ATOM 1205 O O . THR A 1 170 ? -17.119 18.572 -12.803 1.00 34.84 170 THR A O 1
ATOM 1208 N N . SER A 1 171 ? -15.721 18.003 -11.160 1.00 33.91 171 SER A N 1
ATOM 1209 C CA . SER A 1 171 ? -14.504 18.404 -11.873 1.00 33.91 171 SER A CA 1
ATOM 1210 C C . SER A 1 171 ? -13.665 17.180 -12.244 1.00 33.91 171 SER A C 1
ATOM 1212 O O . SER A 1 171 ? -13.450 16.273 -11.440 1.00 33.91 171 SER A O 1
ATOM 1214 N N . THR A 1 172 ? -13.246 17.156 -13.499 1.00 34.25 172 THR A N 1
ATOM 1215 C CA . THR A 1 172 ? -12.706 16.079 -14.344 1.00 34.25 172 THR A CA 1
ATOM 1216 C C . THR A 1 172 ? -11.369 15.444 -13.912 1.00 34.25 172 THR A C 1
ATOM 1218 O O . THR A 1 172 ? -10.609 14.975 -14.753 1.00 34.25 172 THR A O 1
ATOM 1221 N N . SER A 1 173 ? -11.071 15.324 -12.617 1.00 32.84 173 SER A N 1
ATOM 1222 C CA . SER A 1 173 ? -9.862 14.637 -12.130 1.00 32.84 173 SER A CA 1
ATOM 1223 C C . SER A 1 173 ? -10.173 13.727 -10.936 1.00 32.84 173 SER A C 1
ATOM 1225 O O . SER A 1 173 ? -10.263 14.144 -9.780 1.00 32.84 173 SER A O 1
ATOM 1227 N N . THR A 1 174 ? -10.400 12.458 -11.255 1.00 39.34 174 THR A N 1
ATOM 1228 C CA . THR A 1 174 ? -11.003 11.417 -10.421 1.00 39.34 174 THR A CA 1
ATOM 1229 C C . THR A 1 174 ? -10.033 10.852 -9.372 1.00 39.34 174 THR A C 1
ATOM 1231 O O . THR A 1 174 ? -9.212 10.005 -9.696 1.00 39.34 174 THR A O 1
ATOM 1234 N N . ALA A 1 175 ? -10.180 11.225 -8.094 1.00 40.53 175 ALA A N 1
ATOM 1235 C CA . ALA A 1 175 ? -9.533 10.526 -6.960 1.00 40.53 175 ALA A CA 1
ATOM 1236 C C . ALA A 1 175 ? -10.526 9.755 -6.060 1.00 40.53 175 ALA A C 1
ATOM 1238 O O . ALA A 1 175 ? -10.173 9.271 -4.993 1.00 40.53 175 ALA A O 1
ATOM 1239 N N . ASN A 1 176 ? -11.808 9.680 -6.442 1.00 57.91 176 ASN A N 1
ATOM 1240 C CA . ASN A 1 176 ? -12.860 9.150 -5.559 1.00 57.91 176 ASN A CA 1
ATOM 1241 C C . ASN A 1 176 ? -14.034 8.466 -6.293 1.00 57.91 176 ASN A C 1
ATOM 1243 O O . ASN A 1 176 ? -15.130 8.330 -5.749 1.00 57.91 176 ASN A O 1
ATOM 1247 N N . GLY A 1 177 ? -13.826 8.026 -7.540 1.00 59.53 177 GLY A N 1
ATOM 1248 C CA . GLY A 1 177 ? -14.869 7.383 -8.354 1.00 59.53 177 GLY A CA 1
ATOM 1249 C C . GLY A 1 177 ? -15.142 5.920 -7.986 1.00 59.53 177 GLY A C 1
ATOM 1250 O O . GLY A 1 177 ? -16.283 5.468 -8.065 1.00 59.53 177 GLY A O 1
ATOM 1251 N N . THR A 1 178 ? -14.122 5.178 -7.548 1.00 70.62 178 THR A N 1
ATOM 1252 C CA . THR A 1 178 ? -14.195 3.712 -7.408 1.00 70.62 178 THR A CA 1
ATOM 1253 C C . THR A 1 178 ? -15.122 3.269 -6.274 1.00 70.62 178 THR A C 1
ATOM 1255 O O . THR A 1 178 ? -16.009 2.447 -6.505 1.00 70.62 178 THR A O 1
ATOM 1258 N N . CYS A 1 179 ? -15.002 3.854 -5.076 1.00 75.69 179 CYS A N 1
ATOM 1259 C CA . CYS A 1 179 ? -15.875 3.501 -3.950 1.00 75.69 179 CYS A CA 1
ATOM 1260 C C . CYS A 1 179 ? -17.323 3.938 -4.152 1.00 75.69 179 CYS A C 1
ATOM 1262 O O . CYS A 1 179 ? -18.238 3.186 -3.826 1.00 75.69 179 CYS A O 1
ATOM 1264 N N . LYS A 1 180 ? -17.553 5.097 -4.773 1.00 76.31 180 LYS A N 1
ATOM 1265 C CA . LYS A 1 180 ? -18.902 5.522 -5.152 1.00 76.31 180 LYS A CA 1
ATOM 1266 C C . LYS A 1 180 ? -19.516 4.584 -6.195 1.00 76.31 180 LYS A C 1
ATOM 1268 O O . LYS A 1 180 ? -20.689 4.237 -6.089 1.00 76.31 180 LYS A O 1
ATOM 1273 N N . LYS A 1 181 ? -18.740 4.149 -7.192 1.00 78.50 181 LYS A N 1
ATOM 1274 C CA . LYS A 1 181 ? -19.232 3.312 -8.297 1.00 78.50 181 LYS A CA 1
ATOM 1275 C C . LYS A 1 181 ? -19.544 1.875 -7.878 1.00 78.50 181 LYS A C 1
ATOM 1277 O O . LYS A 1 181 ? -20.530 1.321 -8.363 1.00 78.50 181 LYS A O 1
ATOM 1282 N N . TYR A 1 182 ? -18.739 1.286 -6.996 1.00 81.81 182 TYR A N 1
ATOM 1283 C CA . TYR A 1 182 ? -18.824 -0.145 -6.670 1.00 81.81 182 TYR A CA 1
ATOM 1284 C C . TYR A 1 182 ? -19.166 -0.440 -5.202 1.00 81.81 182 TYR A C 1
ATOM 1286 O O . TYR A 1 182 ? -19.441 -1.584 -4.849 1.00 81.81 182 TYR A O 1
ATOM 1294 N N . GLY A 1 183 ? -19.183 0.573 -4.335 1.00 84.62 183 GLY A N 1
ATOM 1295 C CA . GLY A 1 183 ? -19.127 0.361 -2.892 1.00 84.62 183 GLY A CA 1
ATOM 1296 C C . GLY A 1 183 ? -17.737 -0.112 -2.457 1.00 84.62 183 GLY A C 1
ATOM 1297 O O . GLY A 1 183 ? -16.957 -0.655 -3.245 1.00 84.62 183 GLY A O 1
ATOM 1298 N N . CYS A 1 184 ? -17.420 0.088 -1.183 1.00 87.19 184 CYS A N 1
ATOM 1299 C CA . CYS A 1 184 ? -16.115 -0.270 -0.635 1.00 87.19 184 CYS A CA 1
ATOM 1300 C C . CYS A 1 184 ? -16.227 -0.917 0.738 1.00 87.19 184 CYS A C 1
ATOM 1302 O O . CYS A 1 184 ? -17.093 -0.566 1.543 1.00 87.19 184 CYS A O 1
ATOM 1304 N N . THR A 1 185 ? -15.289 -1.813 1.012 1.00 89.81 185 THR A N 1
ATOM 1305 C CA . THR A 1 185 ? -14.982 -2.327 2.340 1.00 89.81 185 THR A CA 1
ATOM 1306 C C . THR A 1 185 ? -13.687 -1.673 2.800 1.00 89.81 185 THR A C 1
ATOM 1308 O O . THR A 1 185 ? -12.683 -1.691 2.096 1.00 89.81 185 THR A O 1
ATOM 1311 N N . VAL A 1 186 ? -13.720 -1.059 3.977 1.00 89.88 186 VAL A N 1
ATOM 1312 C CA . VAL A 1 186 ? -12.592 -0.353 4.577 1.00 89.88 186 VAL A CA 1
ATOM 1313 C C . VAL A 1 186 ? -12.200 -1.080 5.847 1.00 89.88 186 VAL A C 1
ATOM 1315 O O . VAL A 1 186 ? -12.995 -1.152 6.785 1.00 89.88 186 VAL A O 1
ATOM 1318 N N . LYS A 1 187 ? -10.982 -1.609 5.885 1.00 92.62 187 LYS A N 1
ATOM 1319 C CA . LYS A 1 187 ? -10.393 -2.240 7.065 1.00 92.62 187 LYS A CA 1
ATOM 1320 C C . LYS A 1 187 ? -9.377 -1.293 7.696 1.00 92.62 187 LYS A C 1
ATOM 1322 O O . LYS A 1 187 ? -8.631 -0.612 6.992 1.00 92.62 187 LYS A O 1
ATOM 1327 N N . LEU A 1 188 ? -9.356 -1.258 9.023 1.00 93.12 188 LEU A N 1
ATOM 1328 C CA . LEU A 1 188 ? -8.399 -0.493 9.808 1.00 93.12 188 LEU A CA 1
ATOM 1329 C C . LEU A 1 188 ? -7.460 -1.449 10.538 1.00 93.12 188 LEU A C 1
ATOM 1331 O O . LEU A 1 188 ? -7.911 -2.358 11.239 1.00 93.12 188 LEU A O 1
ATOM 1335 N N . PHE A 1 189 ? -6.166 -1.181 10.424 1.00 93.44 189 PHE A N 1
ATOM 1336 C CA . PHE A 1 189 ? -5.108 -1.899 11.115 1.00 93.44 189 PHE A CA 1
ATOM 1337 C C . PHE A 1 189 ? -4.266 -0.924 11.925 1.00 93.44 189 PHE A C 1
ATOM 1339 O O . PHE A 1 189 ? -3.992 0.188 11.479 1.00 93.44 189 PHE A O 1
ATOM 1346 N N . LYS A 1 190 ? -3.830 -1.330 13.111 1.00 92.38 190 LYS A N 1
ATOM 1347 C CA . LYS A 1 190 ? -2.812 -0.619 13.878 1.00 92.38 190 LYS A CA 1
ATOM 1348 C C . LYS A 1 190 ? -1.442 -1.130 13.447 1.00 92.38 190 LYS A C 1
ATOM 1350 O O . LYS A 1 190 ? -1.212 -2.337 13.483 1.00 92.38 190 LYS A O 1
ATOM 1355 N N . ALA A 1 191 ? -0.551 -0.223 13.061 1.00 91.00 191 ALA A N 1
ATOM 1356 C CA . ALA A 1 191 ? 0.828 -0.575 12.751 1.00 91.00 191 ALA A CA 1
ATOM 1357 C C . ALA A 1 191 ? 1.635 -0.789 14.037 1.00 91.00 191 ALA A C 1
ATOM 1359 O O . ALA A 1 191 ? 1.372 -0.151 15.066 1.00 91.00 191 ALA A O 1
ATOM 1360 N N . SER A 1 192 ? 2.628 -1.675 13.971 1.00 88.50 192 SER A N 1
ATOM 1361 C CA . SER A 1 192 ? 3.608 -1.855 15.041 1.00 88.50 192 SER A CA 1
ATOM 1362 C C . SER A 1 192 ? 4.261 -0.526 15.423 1.00 88.50 192 SER A C 1
ATOM 1364 O O . SER A 1 192 ? 4.556 0.312 14.568 1.00 88.50 192 SER A O 1
ATOM 1366 N N . THR A 1 193 ? 4.513 -0.340 16.721 1.00 85.25 193 THR A N 1
ATOM 1367 C CA . THR A 1 193 ? 5.268 0.814 17.231 1.00 85.25 193 THR A CA 1
ATOM 1368 C C . THR A 1 193 ? 6.738 0.758 16.827 1.00 85.25 193 THR A C 1
ATOM 1370 O O . THR A 1 193 ? 7.401 1.793 16.805 1.00 85.25 193 THR A O 1
ATOM 1373 N N . SER A 1 194 ? 7.253 -0.435 16.505 1.00 86.12 194 SER A N 1
ATOM 1374 C CA . SER A 1 194 ? 8.590 -0.591 15.941 1.00 86.12 194 SER A CA 1
ATOM 1375 C C . SER A 1 194 ? 8.598 -0.125 14.488 1.00 86.12 194 SER A C 1
ATOM 1377 O O . SER A 1 194 ? 7.887 -0.670 13.644 1.00 86.12 194 SER A O 1
ATOM 1379 N N . LYS A 1 195 ? 9.443 0.863 14.183 1.00 80.75 195 LYS A N 1
ATOM 1380 C CA . LYS A 1 195 ? 9.588 1.420 12.829 1.00 80.75 195 LYS A CA 1
ATOM 1381 C C . LYS A 1 195 ? 10.222 0.448 11.832 1.00 80.75 195 LYS A C 1
ATOM 1383 O O . LYS A 1 195 ? 10.121 0.673 10.638 1.00 80.75 195 LYS A O 1
ATOM 1388 N N . VAL A 1 196 ? 10.851 -0.626 12.298 1.00 81.00 196 VAL A N 1
ATOM 1389 C CA . VAL A 1 196 ? 11.431 -1.668 11.434 1.00 81.00 196 VAL A CA 1
ATOM 1390 C C . VAL A 1 196 ? 10.516 -2.888 11.303 1.00 81.00 196 VAL A C 1
ATOM 1392 O O . VAL A 1 196 ? 10.911 -3.903 10.750 1.00 81.00 196 VAL A O 1
ATOM 1395 N N . SER A 1 197 ? 9.279 -2.802 11.800 1.00 83.19 197 SER A N 1
ATOM 1396 C CA . SER A 1 197 ? 8.304 -3.890 11.746 1.00 83.19 197 SER A CA 1
ATOM 1397 C C . SER A 1 197 ? 7.204 -3.604 10.726 1.00 83.19 197 SER A C 1
ATOM 1399 O O . SER A 1 197 ? 6.641 -2.506 10.690 1.00 83.19 197 SER A O 1
ATOM 1401 N N . SER A 1 198 ? 6.868 -4.627 9.941 1.00 84.19 198 SER A N 1
ATOM 1402 C CA . SER A 1 198 ? 5.714 -4.676 9.037 1.00 84.19 198 SER A CA 1
ATOM 1403 C C . SER A 1 198 ? 4.442 -5.210 9.711 1.00 84.19 198 SER A C 1
ATOM 1405 O O . SER A 1 198 ? 3.400 -5.311 9.069 1.00 84.19 198 SER A O 1
ATOM 1407 N N . ALA A 1 199 ? 4.493 -5.550 11.004 1.00 88.12 199 ALA A N 1
ATOM 1408 C CA . ALA A 1 199 ? 3.370 -6.187 11.677 1.00 88.12 199 ALA A CA 1
ATOM 1409 C C . ALA A 1 199 ? 2.162 -5.245 11.799 1.00 88.12 199 ALA A C 1
ATOM 1411 O O . ALA A 1 199 ? 2.280 -4.081 12.209 1.00 88.12 199 ALA A O 1
ATOM 1412 N N . LEU A 1 200 ? 0.988 -5.795 11.492 1.00 90.69 200 LEU A N 1
ATOM 1413 C CA . LEU A 1 200 ? -0.304 -5.131 11.577 1.00 90.69 200 LEU A CA 1
ATOM 1414 C C . LEU A 1 200 ? -1.218 -5.870 12.552 1.00 90.69 200 LEU A C 1
ATOM 1416 O O . LEU A 1 200 ? -1.266 -7.094 12.594 1.00 90.69 200 LEU A O 1
ATOM 1420 N N . THR A 1 201 ? -1.985 -5.114 13.329 1.00 91.81 201 THR A N 1
ATOM 1421 C CA . THR A 1 201 ? -3.050 -5.658 14.177 1.00 91.81 201 THR A CA 1
ATOM 1422 C C . THR A 1 201 ? -4.391 -5.178 13.656 1.00 91.81 201 THR A C 1
ATOM 1424 O O . THR A 1 201 ? -4.624 -3.972 13.578 1.00 91.81 201 THR A O 1
ATOM 1427 N N . TYR A 1 202 ? -5.282 -6.102 13.305 1.00 91.88 202 TYR A N 1
ATOM 1428 C CA . TYR A 1 202 ? -6.628 -5.762 12.851 1.00 91.88 202 TYR A CA 1
ATOM 1429 C C . TYR A 1 202 ? -7.435 -5.061 13.953 1.00 91.88 202 TYR A C 1
ATOM 1431 O O . TYR A 1 202 ? -7.439 -5.490 15.105 1.00 91.88 202 TYR A O 1
ATOM 1439 N N . ILE A 1 203 ? -8.119 -3.972 13.592 1.00 91.50 203 ILE A N 1
ATOM 1440 C CA . ILE A 1 203 ? -8.916 -3.151 14.517 1.00 91.50 203 ILE A CA 1
ATOM 1441 C C . ILE A 1 203 ? -10.401 -3.229 14.189 1.00 91.50 203 ILE A C 1
ATOM 1443 O O . ILE A 1 203 ? -11.234 -3.276 15.091 1.00 91.50 203 ILE A O 1
ATOM 1447 N N . GLY A 1 204 ? -10.756 -3.217 12.907 1.00 92.06 204 GLY A N 1
ATOM 1448 C CA . GLY A 1 204 ? -12.154 -3.292 12.514 1.00 92.06 204 GLY A CA 1
ATOM 1449 C C . GLY A 1 204 ? -12.396 -3.012 11.044 1.00 92.06 204 GLY A C 1
ATOM 1450 O O . GLY A 1 204 ? -11.491 -2.658 10.288 1.00 92.06 204 GLY A O 1
ATOM 1451 N N . VAL A 1 205 ? -13.663 -3.133 10.660 1.00 93.38 205 VAL A N 1
ATOM 1452 C CA . VAL A 1 205 ? -14.133 -2.951 9.289 1.00 93.38 205 VAL A CA 1
ATOM 1453 C C . VAL A 1 205 ? -15.356 -2.042 9.254 1.00 93.38 205 VAL A C 1
ATOM 1455 O O . VAL A 1 205 ? -16.205 -2.057 10.150 1.00 93.38 205 VAL A O 1
ATOM 1458 N N . LYS A 1 206 ? -15.450 -1.237 8.202 1.00 91.00 206 LYS A N 1
ATOM 1459 C CA . LYS A 1 206 ? -16.627 -0.450 7.832 1.00 91.00 206 LYS A CA 1
ATOM 1460 C C . LYS A 1 206 ? -16.899 -0.653 6.351 1.00 91.00 206 LYS A C 1
ATOM 1462 O O . LYS A 1 206 ? -15.981 -0.906 5.578 1.00 91.00 206 LYS A O 1
ATOM 1467 N N . THR A 1 207 ? -18.155 -0.538 5.943 1.00 89.81 207 THR A N 1
ATOM 1468 C CA . THR A 1 207 ? -18.537 -0.672 4.536 1.00 89.81 207 THR A CA 1
ATOM 1469 C C . THR A 1 207 ? -19.313 0.554 4.082 1.00 89.81 207 THR A C 1
ATOM 1471 O O . THR A 1 207 ? -20.031 1.177 4.861 1.00 89.81 207 THR A O 1
ATOM 1474 N N . SER A 1 208 ? -19.136 0.914 2.815 1.00 85.88 208 SER A N 1
ATOM 1475 C CA . SER A 1 208 ? -19.902 1.948 2.129 1.00 85.88 208 SER A CA 1
ATOM 1476 C C . SER A 1 208 ? -20.652 1.308 0.968 1.00 85.88 208 SER A C 1
ATOM 1478 O O . SER A 1 208 ? -20.094 0.497 0.221 1.00 85.88 208 SER A O 1
ATOM 1480 N N . ALA A 1 209 ? -21.933 1.641 0.839 1.00 84.25 209 ALA A N 1
ATOM 1481 C CA . ALA A 1 209 ? -22.758 1.179 -0.266 1.00 84.25 209 ALA A CA 1
ATOM 1482 C C . ALA A 1 209 ? -22.411 1.925 -1.562 1.00 84.25 209 ALA A C 1
ATOM 1484 O O . ALA A 1 209 ? -21.961 3.072 -1.544 1.00 84.25 209 ALA A O 1
ATOM 1485 N N . LYS A 1 210 ? -22.675 1.282 -2.702 1.00 83.31 210 LYS A N 1
ATOM 1486 C CA . LYS A 1 210 ? -22.636 1.934 -4.014 1.00 83.31 210 LYS A CA 1
ATOM 1487 C C . LYS A 1 210 ? -23.528 3.184 -4.008 1.00 83.31 210 LYS A C 1
ATOM 1489 O O . LYS A 1 210 ? -24.625 3.162 -3.462 1.00 83.31 210 LYS A O 1
ATOM 1494 N N . GLY A 1 211 ? -23.047 4.268 -4.610 1.00 73.56 211 GLY A N 1
ATOM 1495 C CA . GLY A 1 211 ? -23.731 5.563 -4.678 1.00 73.56 211 GLY A CA 1
ATOM 1496 C C . GLY A 1 211 ? -23.612 6.425 -3.416 1.00 73.56 211 GLY A C 1
ATOM 1497 O O . GLY A 1 211 ? -23.968 7.601 -3.461 1.00 73.56 211 GLY A O 1
ATOM 1498 N N . SER A 1 212 ? -23.075 5.888 -2.317 1.00 73.69 212 SER A N 1
ATOM 1499 C CA . SER A 1 212 ? -22.871 6.638 -1.078 1.00 73.69 212 SER A CA 1
ATOM 1500 C C . SER A 1 212 ? -21.758 7.678 -1.227 1.00 73.69 212 SER A C 1
ATOM 1502 O O . SER A 1 212 ? -20.688 7.386 -1.759 1.00 73.69 212 SER A O 1
ATOM 1504 N N . ASN A 1 213 ? -21.996 8.885 -0.706 1.00 68.88 213 ASN A N 1
ATOM 1505 C CA . ASN A 1 213 ? -20.980 9.937 -0.558 1.00 68.88 213 ASN A CA 1
ATOM 1506 C C . ASN A 1 213 ? -20.575 10.122 0.919 1.00 68.88 213 ASN A C 1
ATOM 1508 O O . ASN A 1 213 ? -20.125 11.194 1.318 1.00 68.88 213 ASN A O 1
ATOM 1512 N N . VAL A 1 214 ? -20.790 9.107 1.761 1.00 66.81 214 VAL A N 1
ATOM 1513 C CA . VAL A 1 214 ? -20.597 9.218 3.213 1.00 66.81 214 VAL A CA 1
ATOM 1514 C C . VAL A 1 214 ? -19.147 8.923 3.587 1.00 66.81 214 VAL A C 1
ATOM 1516 O O . VAL A 1 214 ? -18.610 7.864 3.272 1.00 66.81 214 VAL A O 1
ATOM 1519 N N . SER A 1 215 ? -18.503 9.835 4.311 1.00 78.56 215 SER A N 1
ATOM 1520 C CA . SER A 1 215 ? -17.209 9.553 4.939 1.00 78.56 215 SER A CA 1
ATOM 1521 C C . SER A 1 215 ? -17.351 8.451 5.987 1.00 78.56 215 SER A C 1
ATOM 1523 O O . SER A 1 215 ? -18.240 8.499 6.837 1.00 78.56 215 SER A O 1
ATOM 1525 N N . LEU A 1 216 ? -16.462 7.463 5.943 1.00 84.75 216 LEU A N 1
ATOM 1526 C CA . LEU A 1 216 ? -16.415 6.401 6.941 1.00 84.75 216 LEU A CA 1
ATOM 1527 C C . LEU A 1 216 ? -15.521 6.831 8.097 1.00 84.75 216 LEU A C 1
ATOM 1529 O O . LEU A 1 216 ? -14.500 7.491 7.895 1.00 84.75 216 LEU A O 1
ATOM 1533 N N . PHE A 1 217 ? -15.904 6.444 9.312 1.00 88.88 217 PHE A N 1
ATOM 1534 C CA . PHE A 1 217 ? -15.176 6.829 10.510 1.00 88.88 217 PHE A CA 1
ATOM 1535 C C . PHE A 1 217 ? -14.903 5.639 11.420 1.00 88.88 217 PHE A C 1
ATOM 1537 O O . PHE A 1 217 ? -15.788 4.820 11.682 1.00 88.88 217 PHE A O 1
ATOM 1544 N N . PHE A 1 218 ? -13.686 5.608 11.950 1.00 91.50 218 PHE A N 1
ATOM 1545 C CA . PHE A 1 218 ? -13.293 4.754 13.059 1.00 91.50 218 PHE A CA 1
ATOM 1546 C C . PHE A 1 218 ? -13.011 5.626 14.274 1.00 91.50 218 PHE A C 1
ATOM 1548 O O . PHE A 1 218 ? -12.399 6.690 14.158 1.00 91.50 218 PHE A O 1
ATOM 1555 N N . THR A 1 219 ? -13.445 5.155 15.435 1.00 90.00 219 THR A N 1
ATOM 1556 C CA . THR A 1 219 ? -13.196 5.817 16.712 1.00 90.00 219 THR A CA 1
ATOM 1557 C C . THR A 1 219 ? -12.233 4.957 17.509 1.00 90.00 219 THR A C 1
ATOM 1559 O O . THR A 1 219 ? -12.497 3.776 17.719 1.00 90.00 219 THR A O 1
ATOM 1562 N N . VAL A 1 220 ? -11.125 5.545 17.952 1.00 87.56 220 VAL A N 1
ATOM 1563 C CA . VAL A 1 220 ? -10.152 4.890 18.834 1.00 87.56 220 VAL A CA 1
ATOM 1564 C C . VAL A 1 220 ? -9.925 5.748 20.074 1.00 87.56 220 VAL A C 1
ATOM 1566 O O . VAL A 1 220 ? -9.772 6.966 19.992 1.00 87.56 220 VAL A O 1
ATOM 1569 N N . THR A 1 221 ? -9.941 5.131 21.249 1.00 85.75 221 THR A N 1
ATOM 1570 C CA . THR A 1 221 ? -9.944 5.861 22.525 1.00 85.75 221 THR A CA 1
ATOM 1571 C C . THR A 1 221 ? -8.534 6.275 22.931 1.00 85.75 221 THR A C 1
ATOM 1573 O O . THR A 1 221 ? -7.622 5.446 22.962 1.00 85.75 221 THR A O 1
ATOM 1576 N N . LYS A 1 222 ? -8.341 7.550 23.282 1.00 82.88 222 LYS A N 1
ATOM 1577 C CA . LYS A 1 222 ? -7.045 8.080 23.721 1.00 82.88 222 LYS A CA 1
ATOM 1578 C C . LYS A 1 222 ? -6.606 7.419 25.029 1.00 82.88 222 LYS A C 1
ATOM 1580 O O . LYS A 1 222 ? -7.393 7.277 25.965 1.00 82.88 222 LYS A O 1
ATOM 1585 N N . LYS A 1 223 ? -5.326 7.061 25.122 1.00 79.75 223 LYS A N 1
ATOM 1586 C CA . LYS A 1 223 ? -4.696 6.608 26.367 1.00 79.75 223 LYS A CA 1
ATOM 1587 C C . LYS A 1 223 ? -4.541 7.790 27.321 1.00 79.75 223 LYS A C 1
ATOM 1589 O O . LYS A 1 223 ? -3.878 8.771 26.995 1.00 79.75 223 LYS A O 1
ATOM 1594 N N . THR A 1 224 ? -5.158 7.682 28.491 1.00 68.81 224 THR A N 1
ATOM 1595 C CA . THR A 1 224 ? -4.936 8.571 29.635 1.00 68.81 224 THR A CA 1
ATOM 1596 C C . THR A 1 224 ? -3.867 7.983 30.554 1.00 68.81 224 THR A C 1
ATOM 1598 O O . THR A 1 224 ? -3.650 6.766 30.565 1.00 68.81 224 THR A O 1
ATOM 1601 N N . THR A 1 225 ? -3.176 8.847 31.296 1.00 59.09 225 THR A N 1
ATOM 1602 C CA . THR A 1 225 ? -2.160 8.468 32.287 1.00 59.09 225 THR A CA 1
ATOM 1603 C C . THR A 1 225 ? -2.726 7.408 33.241 1.00 59.09 225 THR A C 1
ATOM 1605 O O . THR A 1 225 ? -3.843 7.561 33.725 1.00 59.09 225 THR A O 1
ATOM 1608 N N . GLY A 1 226 ? -1.996 6.306 33.452 1.00 61.97 226 GLY A N 1
ATOM 1609 C CA . GLY A 1 226 ? -2.396 5.214 34.356 1.00 61.97 226 GLY A CA 1
ATOM 1610 C C . GLY A 1 226 ? -3.310 4.123 33.774 1.00 61.97 226 GLY A C 1
ATOM 1611 O O . GLY A 1 226 ? -3.683 3.211 34.500 1.00 61.97 226 GLY A O 1
ATOM 1612 N N . SER A 1 227 ? -3.677 4.165 32.486 1.00 51.47 227 SER A N 1
ATOM 1613 C CA . SER A 1 227 ? -4.569 3.159 31.877 1.00 51.47 227 SER A CA 1
ATOM 1614 C C . SER A 1 227 ? -3.840 2.167 30.957 1.00 51.47 227 SER A C 1
ATOM 1616 O O . SER A 1 227 ? -3.007 2.578 30.142 1.00 51.47 227 SER A O 1
ATOM 1618 N N . THR A 1 228 ? -4.219 0.881 31.017 1.00 56.91 228 THR A N 1
ATOM 1619 C CA . THR A 1 228 ? -3.712 -0.202 30.144 1.00 56.91 228 THR A CA 1
ATOM 1620 C C . THR A 1 228 ? -4.830 -0.887 29.340 1.00 56.91 228 THR A C 1
ATOM 1622 O O . THR A 1 228 ? -5.989 -0.852 29.738 1.00 56.91 228 THR A O 1
ATOM 1625 N N . ALA A 1 229 ? -4.418 -1.506 28.221 1.00 48.69 229 ALA A N 1
ATOM 1626 C CA . ALA A 1 229 ? -5.162 -2.252 27.193 1.00 48.69 229 ALA A CA 1
ATOM 1627 C C . ALA A 1 229 ? -6.199 -1.454 26.363 1.00 48.69 229 ALA A C 1
ATOM 1629 O O . ALA A 1 229 ? -7.001 -0.682 26.874 1.00 48.69 229 ALA A O 1
ATOM 1630 N N . GLY A 1 230 ? -6.148 -1.599 25.032 1.00 59.59 230 GLY A N 1
ATOM 1631 C CA . GLY A 1 230 ? -7.125 -1.034 24.081 1.00 59.59 230 GLY A CA 1
ATOM 1632 C C . GLY A 1 230 ? -7.047 0.477 23.794 1.00 59.59 230 GLY A C 1
ATOM 1633 O O . GLY A 1 230 ? -7.536 0.919 22.756 1.00 59.59 230 GLY A O 1
ATOM 1634 N N . LYS A 1 231 ? -6.409 1.282 24.654 1.00 72.56 231 LYS A N 1
ATOM 1635 C CA . LYS A 1 231 ? -6.250 2.733 24.437 1.00 72.56 231 LYS A CA 1
ATOM 1636 C C . LYS A 1 231 ? -4.986 3.089 23.654 1.00 72.56 231 LYS A C 1
ATOM 1638 O O . LYS A 1 231 ? -3.956 2.423 23.764 1.00 72.56 231 LYS A O 1
ATOM 1643 N N . VAL A 1 232 ? -5.050 4.170 22.877 1.00 82.38 232 VAL A N 1
ATOM 1644 C CA . VAL A 1 232 ? -4.034 4.515 21.868 1.00 82.38 232 VAL A CA 1
ATOM 1645 C C . VAL A 1 232 ? -3.403 5.875 22.139 1.00 82.38 232 VAL A C 1
ATOM 1647 O O . VAL A 1 232 ? -4.046 6.787 22.657 1.00 82.38 232 VAL A O 1
ATOM 1650 N N . GLN A 1 233 ? -2.116 6.003 21.837 1.00 84.06 233 GLN A N 1
ATOM 1651 C CA . GLN A 1 233 ? -1.342 7.209 22.127 1.00 84.06 233 GLN A CA 1
ATOM 1652 C C . GLN A 1 233 ? -1.260 8.122 20.900 1.00 84.06 233 GLN A C 1
ATOM 1654 O O . GLN A 1 233 ? -1.395 7.672 19.759 1.00 84.06 233 GLN A O 1
ATOM 1659 N N . ARG A 1 234 ? -0.987 9.405 21.141 1.00 84.75 234 ARG A N 1
ATOM 1660 C CA . ARG A 1 234 ? -0.548 10.344 20.104 1.00 84.75 234 ARG A CA 1
ATOM 1661 C C . ARG A 1 234 ? 0.617 9.746 19.309 1.00 84.75 234 ARG A C 1
ATOM 1663 O O . ARG A 1 234 ? 1.462 9.070 19.890 1.00 84.75 234 ARG A O 1
ATOM 1670 N N . GLY A 1 235 ? 0.646 9.963 17.997 1.00 86.00 235 GLY A N 1
ATOM 1671 C CA . GLY A 1 235 ? 1.676 9.404 17.119 1.00 86.00 235 GLY A CA 1
ATOM 1672 C C . GLY A 1 235 ? 1.484 7.926 16.765 1.00 86.00 235 GLY A C 1
ATOM 1673 O O . GLY A 1 235 ? 2.238 7.408 15.946 1.00 86.00 235 GLY A O 1
ATOM 1674 N N . THR A 1 236 ? 0.470 7.240 17.318 1.00 89.50 236 THR A N 1
ATOM 1675 C CA . THR A 1 236 ? 0.142 5.872 16.881 1.00 89.50 236 THR A CA 1
ATOM 1676 C C . THR A 1 236 ? -0.233 5.894 15.402 1.00 89.50 236 THR A C 1
ATOM 1678 O O . THR A 1 236 ? -1.072 6.697 14.983 1.00 89.50 236 THR A O 1
ATOM 1681 N N . ARG A 1 237 ? 0.368 4.991 14.627 1.00 90.62 237 ARG A N 1
ATOM 1682 C CA . ARG A 1 237 ? 0.122 4.843 13.196 1.00 90.62 237 ARG A CA 1
ATOM 1683 C C . ARG A 1 237 ? -0.898 3.743 12.924 1.00 90.62 237 ARG A C 1
ATOM 1685 O O . ARG A 1 237 ? -0.869 2.677 13.539 1.00 90.62 237 ARG A O 1
ATOM 1692 N N . TYR A 1 238 ? -1.784 4.015 11.981 1.00 92.44 238 TYR A N 1
ATOM 1693 C CA . TYR A 1 238 ? -2.770 3.079 11.466 1.00 92.44 238 TYR A CA 1
ATOM 1694 C C . TYR A 1 238 ? -2.659 2.977 9.959 1.00 92.44 238 TYR A C 1
ATOM 1696 O O . TYR A 1 238 ? -2.320 3.956 9.297 1.00 92.44 238 TYR A O 1
ATOM 1704 N N . ILE A 1 239 ? -2.987 1.804 9.437 1.00 9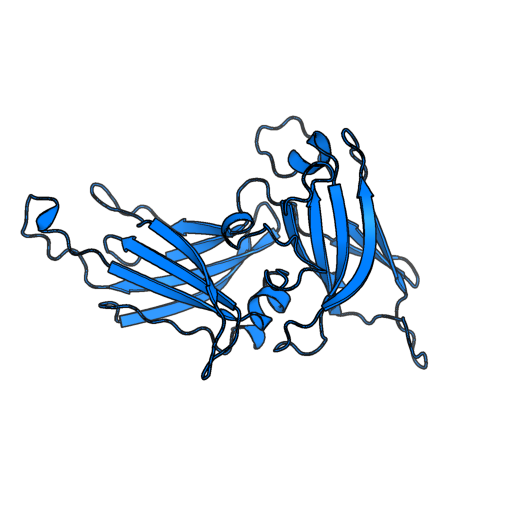1.81 239 ILE A N 1
ATOM 1705 C CA . ILE A 1 239 ? -3.089 1.541 8.011 1.00 91.81 239 ILE A CA 1
ATOM 1706 C C . ILE A 1 239 ? -4.554 1.320 7.668 1.00 91.81 239 ILE A C 1
ATOM 1708 O O . ILE A 1 239 ? -5.246 0.516 8.298 1.00 91.81 239 ILE A O 1
ATOM 1712 N N . VAL A 1 240 ? -5.030 2.066 6.681 1.00 91.12 240 VAL A N 1
ATOM 1713 C CA . VAL A 1 240 ? -6.367 1.919 6.121 1.00 91.12 240 VAL A CA 1
ATOM 1714 C C . VAL A 1 240 ? -6.239 1.181 4.804 1.00 91.12 240 VAL A C 1
ATOM 1716 O O . VAL A 1 240 ? -5.609 1.693 3.884 1.00 91.12 240 VAL A O 1
ATOM 1719 N N . VAL A 1 241 ? -6.881 0.019 4.709 1.00 90.38 241 VAL A N 1
ATOM 1720 C CA . VAL A 1 241 ? -6.952 -0.768 3.476 1.00 90.38 241 VAL A CA 1
ATOM 1721 C C . VAL A 1 241 ? -8.363 -0.684 2.921 1.00 90.38 241 VAL A C 1
ATOM 1723 O O . VAL A 1 241 ? -9.336 -0.917 3.646 1.00 90.38 241 VAL A O 1
ATOM 1726 N N . VAL A 1 242 ? -8.482 -0.356 1.638 1.00 87.50 242 VAL A N 1
ATOM 1727 C CA . VAL A 1 242 ? -9.769 -0.200 0.964 1.00 87.50 242 VAL A CA 1
ATOM 1728 C C . VAL A 1 242 ? -9.873 -1.162 -0.204 1.00 87.50 242 VAL A C 1
ATOM 1730 O O . VAL A 1 242 ? -9.050 -1.141 -1.118 1.00 87.50 242 VAL A O 1
ATOM 1733 N N . THR A 1 243 ? -10.923 -1.974 -0.191 1.00 87.94 243 THR A N 1
ATOM 1734 C CA . THR A 1 243 ? -11.230 -2.940 -1.243 1.00 87.94 243 THR A CA 1
ATOM 1735 C C . THR A 1 243 ? -12.608 -2.675 -1.831 1.00 87.94 243 THR A C 1
ATOM 1737 O O . THR A 1 243 ? -13.502 -2.137 -1.168 1.00 87.94 243 THR A O 1
ATOM 1740 N N . ARG A 1 244 ? -12.801 -3.044 -3.097 1.00 85.94 244 ARG A N 1
ATOM 1741 C CA . ARG A 1 244 ? -14.117 -3.009 -3.737 1.00 85.94 244 ARG A CA 1
ATOM 1742 C C . ARG A 1 244 ? -15.037 -4.027 -3.083 1.00 85.94 244 ARG A C 1
ATOM 1744 O O . ARG A 1 244 ? -14.615 -5.137 -2.769 1.00 85.94 244 ARG A O 1
ATOM 1751 N N . LYS A 1 245 ? -16.308 -3.668 -2.922 1.00 85.31 245 LYS A N 1
ATOM 1752 C CA . LYS A 1 245 ? -17.295 -4.574 -2.323 1.00 85.31 245 LYS A CA 1
ATOM 1753 C C . LYS A 1 245 ? -17.708 -5.714 -3.261 1.00 85.31 245 LYS A C 1
ATOM 1755 O O . LYS A 1 245 ? -18.008 -6.797 -2.779 1.00 85.31 245 LYS A O 1
ATOM 1760 N N . ASP A 1 246 ? -17.739 -5.467 -4.568 1.00 83.19 246 ASP A N 1
ATOM 1761 C CA . ASP A 1 246 ? -18.215 -6.423 -5.573 1.00 83.19 246 ASP A CA 1
ATOM 1762 C C . ASP A 1 246 ? -17.177 -7.491 -5.934 1.00 83.19 246 ASP A C 1
ATOM 1764 O O . ASP A 1 246 ? -17.510 -8.667 -6.004 1.00 83.19 246 ASP A O 1
ATOM 1768 N N . THR A 1 247 ? -15.921 -7.093 -6.133 1.00 84.50 247 THR A N 1
ATOM 1769 C CA . THR A 1 247 ? -14.847 -8.013 -6.542 1.00 84.50 247 THR A CA 1
ATOM 1770 C C . THR A 1 247 ? -13.865 -8.345 -5.427 1.00 84.50 247 THR A C 1
ATOM 1772 O O . THR A 1 247 ? -12.991 -9.183 -5.614 1.00 84.50 247 THR A O 1
ATOM 1775 N N . GLY A 1 248 ? -13.922 -7.637 -4.296 1.00 84.19 248 GLY A N 1
ATOM 1776 C CA . GLY A 1 248 ? -12.891 -7.720 -3.262 1.00 84.19 248 GLY A CA 1
ATOM 1777 C C . GLY A 1 248 ? -11.545 -7.120 -3.676 1.00 84.19 248 GLY A C 1
ATOM 1778 O O . GLY A 1 248 ? -10.625 -7.132 -2.868 1.00 84.19 248 GLY A O 1
ATOM 1779 N N . ALA A 1 249 ? -11.408 -6.575 -4.891 1.00 84.38 249 ALA A N 1
ATOM 1780 C CA . ALA A 1 249 ? -10.132 -6.080 -5.399 1.00 84.38 249 ALA A CA 1
ATOM 1781 C C . ALA A 1 249 ? -9.613 -4.890 -4.583 1.00 84.38 249 ALA A C 1
ATOM 1783 O O . ALA A 1 249 ? -10.386 -4.016 -4.175 1.00 84.38 249 ALA A O 1
ATOM 1784 N N . LEU A 1 250 ? -8.297 -4.841 -4.381 1.00 84.56 250 LEU A N 1
ATOM 1785 C CA . LEU A 1 250 ? -7.635 -3.740 -3.694 1.00 84.56 250 LEU A CA 1
ATOM 1786 C C . LEU A 1 250 ? -7.782 -2.440 -4.498 1.00 84.56 250 LEU A C 1
ATOM 1788 O O . LEU A 1 250 ? -7.491 -2.402 -5.690 1.00 84.56 250 LEU A O 1
ATOM 1792 N N . VAL A 1 251 ? -8.264 -1.386 -3.838 1.00 79.81 251 VAL A N 1
ATOM 1793 C CA . VAL A 1 251 ? -8.445 -0.049 -4.430 1.00 79.81 251 VAL A CA 1
ATOM 1794 C C . VAL A 1 251 ? -7.324 0.878 -4.002 1.00 79.81 251 VAL A C 1
ATOM 1796 O O . VAL A 1 251 ? -6.791 1.624 -4.813 1.00 79.81 251 VAL A O 1
ATOM 1799 N N . SER A 1 252 ? -7.016 0.883 -2.707 1.00 82.62 252 SER A N 1
ATOM 1800 C CA . SER A 1 252 ? -6.047 1.799 -2.118 1.00 82.62 252 SER A CA 1
ATOM 1801 C C . SER A 1 252 ? -5.619 1.286 -0.751 1.00 82.62 252 SER A C 1
ATOM 1803 O O . SER A 1 252 ? -6.394 0.626 -0.055 1.00 82.62 252 SER A O 1
ATOM 1805 N N . SER A 1 253 ? -4.421 1.677 -0.334 1.00 86.19 253 SER A N 1
ATOM 1806 C CA . SER A 1 253 ? -3.980 1.581 1.052 1.00 86.19 253 SER A CA 1
ATOM 1807 C C . SER A 1 253 ? -3.261 2.864 1.444 1.00 86.19 253 SER A C 1
ATOM 1809 O O . SER A 1 253 ? -2.658 3.505 0.585 1.00 86.19 253 SER A O 1
ATOM 1811 N N . ALA A 1 254 ? -3.384 3.284 2.701 1.00 86.56 254 ALA A N 1
ATOM 1812 C CA . ALA A 1 254 ? -2.795 4.539 3.151 1.00 86.56 254 ALA A CA 1
ATOM 1813 C C . ALA A 1 254 ? -2.525 4.565 4.663 1.00 86.56 254 ALA A C 1
ATOM 1815 O O . ALA A 1 254 ? -3.335 4.047 5.443 1.00 86.56 254 ALA A O 1
ATOM 1816 N N . PRO A 1 255 ? -1.438 5.223 5.103 1.00 88.69 255 PRO A N 1
ATOM 1817 C CA . PRO A 1 255 ? -1.152 5.414 6.511 1.00 88.69 255 PRO A CA 1
ATOM 1818 C C . PRO A 1 255 ? -1.915 6.625 7.062 1.00 88.69 255 PRO A C 1
ATOM 1820 O O . PRO A 1 255 ? -2.175 7.605 6.365 1.00 88.69 255 PRO A O 1
ATOM 1823 N N . VAL A 1 256 ? -2.216 6.590 8.355 1.00 90.69 256 VAL A N 1
ATOM 1824 C CA . VAL A 1 256 ? -2.704 7.737 9.121 1.00 90.69 256 VAL A CA 1
ATOM 1825 C C . VAL A 1 256 ? -2.081 7.727 10.508 1.00 90.69 256 VAL A C 1
ATOM 1827 O O . VAL A 1 256 ? -2.062 6.707 11.198 1.00 90.69 256 VAL A O 1
ATOM 1830 N N . THR A 1 257 ? -1.562 8.875 10.925 1.00 90.75 257 THR A N 1
ATOM 1831 C CA . THR A 1 257 ? -0.942 9.050 12.240 1.00 90.75 257 THR A CA 1
ATOM 1832 C C . THR A 1 257 ? -1.868 9.867 13.125 1.00 90.75 257 THR A C 1
ATOM 1834 O O . THR A 1 257 ? -2.399 10.892 12.695 1.00 90.75 257 THR A O 1
ATOM 1837 N N . LEU A 1 258 ? -2.076 9.418 14.362 1.00 90.06 258 LEU A N 1
ATOM 1838 C CA . LEU A 1 258 ? -2.900 10.153 15.318 1.00 90.06 258 LEU A CA 1
ATOM 1839 C C . LEU A 1 258 ? -2.214 11.462 15.755 1.00 90.06 258 LEU A C 1
ATOM 1841 O O . LEU A 1 258 ? -1.037 11.411 16.130 1.00 90.06 258 LEU A O 1
ATOM 1845 N N . PRO A 1 259 ? -2.936 12.600 15.742 1.00 86.06 259 PRO A N 1
ATOM 1846 C CA . PRO A 1 259 ? -2.379 13.915 16.040 1.00 86.06 259 PRO A CA 1
ATOM 1847 C C . PRO A 1 259 ? -2.079 14.160 17.516 1.00 86.06 259 PRO A C 1
ATOM 1849 O O . PRO A 1 259 ? -2.573 13.429 18.415 1.00 86.06 259 PRO A O 1
#

pLDDT: mean 73.14, std 15.3, range [32.84, 93.44]

Mean predicted aligned error: 10.48 Å

Secondary st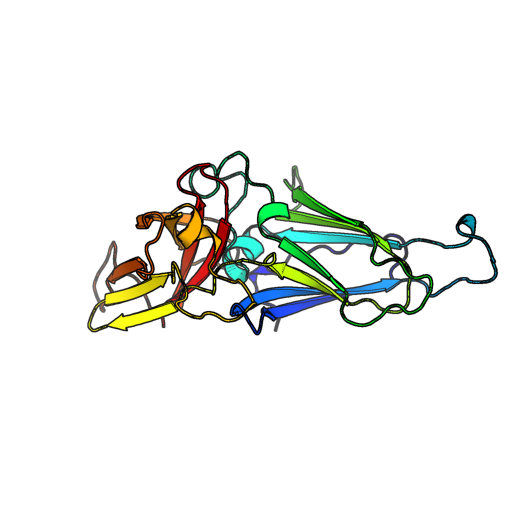ructure (DSSP, 8-state):
---GGGTT--EE-TTEEEEEEEEEE-TTT--EEEEEEEEE-------SSGGGPPPEEEEEEEEHHHIIIII----TT-TTTS-TT--GGGTEEEEEES---TT--EEEEEEEEE--SSSS--EEEEEEEEE--S-PEEEEEEPTTPPPPPEEEEETTEEEEEE-------SS--SSHHHHHH-EEEEEEEEPSSTT---EEEEEEEEE-TT--PPEEEEEEBPPTT--SS-B-TT-EEEEEEEETTT--EEEEEEEE--

Nearest PDB structures (foldseek):
  5yaw-assembly1_B  TM=4.597E-01  e=2.942E-01  Homo sapiens
  5x74-assembly1_A  TM=4.864E-01  e=3.857E-01  Homo sapiens
  4cu6-assembly1_A  TM=3.178E-01  e=8.011E-02  Streptococcus pneumoniae TIGR4
  5e80-assembly2_A  TM=4.293E-01  e=8.238E-01  Homo sapiens
  4cuc-assembly1_A-2  TM=3.792E-01  e=9.692E-01  Streptococcus pneumoniae TIGR4

Foldseek 3Di:
DDDPQQVFKDKDKDAWDDKDWDWDADPPQRAIKIKIKIAGDADPPPDPDPVSADKIKIKIWRFLLNCCQRRLHAQCPPCVQHPVPAFPVLWKDKDKDDDPDPPWDQADKDWHFDDPVDDGGTGIMIMGIGGHDDIIMMMIDTDFLAFRAWEWDDDPQKIKTKGFQADPDPDDRHNHCQCQAQKKKKWKWWADPDSNDSDTHTDDIDIGDHNDRDIDIDIFGDDDPPDDDRHDYFQTKMKMWMAGPPPRHTRYIGMYGHD

Solvent-accessible surface area (backbone atoms only — not comparable to full-atom values): 14348 Å² total; per-residue (Å²): 129,86,58,77,30,58,73,77,57,54,77,54,42,75,70,42,82,53,73,51,82,46,83,48,62,39,90,87,39,60,39,53,25,44,33,37,39,46,39,46,71,52,75,74,73,87,55,97,49,83,88,46,61,76,62,38,43,42,40,39,40,47,31,34,16,23,32,30,65,64,46,10,35,74,56,55,84,37,63,87,79,26,44,81,87,46,53,63,62,60,47,42,40,78,45,70,58,73,83,78,67,88,94,51,41,86,38,54,77,48,57,42,84,34,74,43,91,84,83,70,64,41,29,38,35,36,38,36,40,53,24,51,52,73,65,51,32,40,29,45,32,66,31,93,50,34,54,52,44,42,47,48,42,78,55,92,68,29,34,41,37,37,38,70,36,34,71,93,68,98,59,101,71,66,42,38,57,64,34,22,71,50,6,24,38,38,37,37,26,40,45,48,90,50,51,74,36,52,53,69,43,85,72,50,74,51,75,45,56,58,73,39,69,60,66,46,76,49,78,47,43,51,54,54,92,94,66,80,80,92,52,43,54,72,64,44,42,29,30,40,35,33,22,32,58,80,79,47,46,62,54,34,53,25,44,34,56,35,103

Radius of gyration: 20.27 Å; Cα contacts (8 Å, |Δi|>4): 643; chains: 1; bounding box: 51×35×71 Å